Protein AF-0000000073452188 (afdb_homodimer)

Organism: Bacillus licheniformis (strain ATCC 14580 / DSM 13 / JCM 2505 / CCUG 7422 / NBRC 12200 / NCIMB 9375 / NCTC 10341 / NRRL NRS-1264 / Gibson 46) (NCBI:txid279010)

Structure (mmCIF, N/CA/C/O backbone):
data_AF-0000000073452188-model_v1
#
loop_
_entity.id
_entity.type
_entity.pdbx_description
1 polymer 'Uncharacterized protein'
#
loop_
_atom_site.group_PDB
_atom_site.id
_atom_site.type_symbol
_atom_site.label_atom_id
_atom_site.label_alt_id
_atom_site.label_comp_id
_atom_site.label_asym_id
_atom_site.label_entity_id
_atom_site.label_seq_id
_atom_site.pdbx_PDB_ins_code
_atom_site.Cartn_x
_atom_site.Cartn_y
_atom_site.Cartn_z
_atom_site.occupancy
_atom_site.B_iso_or_equiv
_atom_site.auth_seq_id
_atom_site.auth_comp_id
_atom_site.auth_asym_id
_atom_site.auth_atom_id
_atom_site.pdbx_PDB_model_num
ATOM 1 N N . MET A 1 1 ? 2.406 45.906 69.125 1 41.12 1 MET A N 1
ATOM 2 C CA . MET A 1 1 ? 2.049 44.562 68.688 1 41.12 1 MET A CA 1
ATOM 3 C C . MET A 1 1 ? 1.841 44.562 67.125 1 41.12 1 MET A C 1
ATOM 5 O O . MET A 1 1 ? 0.879 45.125 66.625 1 41.12 1 MET A O 1
ATOM 9 N N . MET A 1 2 ? 2.934 44.625 66.312 1 53.34 2 MET A N 1
ATOM 10 C CA . MET A 1 2 ? 3.027 44.562 64.875 1 53.34 2 MET A CA 1
ATOM 11 C C . MET A 1 2 ? 2.465 43.25 64.375 1 53.34 2 MET A C 1
ATOM 13 O O . MET A 1 2 ? 2.902 42.156 64.75 1 53.34 2 MET A O 1
ATOM 17 N N . ALA A 1 3 ? 1.152 43.188 63.969 1 52 3 ALA A N 1
ATOM 18 C CA . ALA A 1 3 ? 0.507 42.062 63.312 1 52 3 ALA A CA 1
ATOM 19 C C . ALA A 1 3 ? 1.284 41.656 62.062 1 52 3 ALA A C 1
ATOM 21 O O . ALA A 1 3 ? 1.543 42.469 61.188 1 52 3 ALA A O 1
ATOM 22 N N . LEU A 1 4 ? 2.119 40.656 62.062 1 56.5 4 LEU A N 1
ATOM 23 C CA . LEU A 1 4 ? 2.76 39.969 60.938 1 56.5 4 LEU A CA 1
ATOM 24 C C . LEU A 1 4 ? 1.719 39.406 59.969 1 56.5 4 LEU A C 1
ATOM 26 O O . LEU A 1 4 ? 0.937 38.531 60.344 1 56.5 4 LEU A O 1
ATOM 30 N N . LEU A 1 5 ? 1.198 40.188 59.031 1 54.22 5 LEU A N 1
ATOM 31 C CA . LEU A 1 5 ? 0.388 39.656 57.938 1 54.22 5 LEU A CA 1
ATOM 32 C C . LEU A 1 5 ? 1.162 38.594 57.156 1 54.22 5 LEU A C 1
ATOM 34 O O . LEU A 1 5 ? 2.182 38.906 56.531 1 54.22 5 LEU A O 1
ATOM 38 N N . ARG A 1 6 ? 1.084 37.312 57.562 1 54.22 6 ARG A N 1
ATOM 39 C CA . ARG A 1 6 ? 1.605 36.219 56.781 1 54.22 6 ARG A CA 1
ATOM 40 C C . ARG A 1 6 ? 0.867 36.125 55.438 1 54.22 6 ARG A C 1
ATOM 42 O O . ARG A 1 6 ? -0.36 36 55.406 1 54.22 6 ARG A O 1
ATOM 49 N N . SER A 1 7 ? 1.353 36.688 54.375 1 56.72 7 SER A N 1
ATOM 50 C CA . SER A 1 7 ? 0.853 36.469 53.031 1 56.72 7 SER A CA 1
ATOM 51 C C . SER A 1 7 ? 0.841 34.969 52.688 1 56.72 7 SER A C 1
ATOM 53 O O . SER A 1 7 ? 1.884 34.312 52.719 1 56.72 7 SER A O 1
ATOM 55 N N . LEU A 1 8 ? -0.322 34.281 52.781 1 60.5 8 LEU A N 1
ATOM 56 C CA . LEU A 1 8 ? -0.493 32.938 52.25 1 60.5 8 LEU A CA 1
ATOM 57 C C . LEU A 1 8 ? -0.357 32.906 50.719 1 60.5 8 LEU A C 1
ATOM 59 O O . LEU A 1 8 ? -1.197 33.469 50 1 60.5 8 LEU A O 1
ATOM 63 N N . ALA A 1 9 ? 0.852 32.719 50.188 1 60.03 9 ALA A N 1
ATOM 64 C CA . ALA A 1 9 ? 1.043 32.5 48.75 1 60.03 9 ALA A CA 1
ATOM 65 C C . ALA A 1 9 ? 0.332 31.234 48.281 1 60.03 9 ALA A C 1
ATOM 67 O O . ALA A 1 9 ? 0.603 30.141 48.781 1 60.03 9 ALA A O 1
ATOM 68 N N . ILE A 1 10 ? -0.924 31.281 47.75 1 59.12 10 ILE A N 1
ATOM 69 C CA . ILE A 1 10 ? -1.61 30.172 47.094 1 59.12 10 ILE A CA 1
ATOM 70 C C . ILE A 1 10 ? -0.844 29.766 45.844 1 59.12 10 ILE A C 1
ATOM 72 O O . ILE A 1 10 ? -0.686 30.547 44.906 1 59.12 10 ILE A O 1
ATOM 76 N N . SER A 1 11 ? 0.019 28.797 45.906 1 60.88 11 SER A N 1
ATOM 77 C CA . SER A 1 11 ? 0.633 28.219 44.719 1 60.88 11 SER A CA 1
ATOM 78 C C . SER A 1 11 ? -0.412 27.578 43.812 1 60.88 11 SER A C 1
ATOM 80 O O . SER A 1 11 ? -1.037 26.578 44.188 1 60.88 11 SER A O 1
ATOM 82 N N . PHE A 1 12 ? -1.057 28.328 42.906 1 58.72 12 PHE A N 1
ATOM 83 C CA . PHE A 1 12 ? -1.886 27.672 41.906 1 58.72 12 PHE A CA 1
ATOM 84 C C . PHE A 1 12 ? -1.05 26.75 41.031 1 58.72 12 PHE A C 1
ATOM 86 O O . PHE A 1 12 ? -0.185 27.188 40.281 1 58.72 12 PHE A O 1
ATOM 93 N N . VAL A 1 13 ? -0.907 25.484 41.406 1 58.28 13 VAL A N 1
ATOM 94 C CA . VAL A 1 13 ? -0.34 24.484 40.5 1 58.28 13 VAL A CA 1
ATOM 95 C C . VAL A 1 13 ? -1.249 24.312 39.281 1 58.28 13 VAL A C 1
ATOM 97 O O . VAL A 1 13 ? -2.375 23.828 39.406 1 58.28 13 VAL A O 1
ATOM 100 N N . LEU A 1 14 ? -1.143 25.125 38.281 1 51.75 14 LEU A N 1
ATOM 101 C CA . LEU A 1 14 ? -1.779 24.797 37 1 51.75 14 LEU A CA 1
ATOM 102 C C . LEU A 1 14 ? -1.396 23.391 36.562 1 51.75 14 LEU A C 1
ATOM 104 O O . LEU A 1 14 ? -0.235 23.141 36.219 1 51.75 14 LEU A O 1
ATOM 108 N N . ILE A 1 15 ? -2.016 22.375 37.094 1 50.84 15 ILE A N 1
ATOM 109 C CA . ILE A 1 15 ? -1.864 21.062 36.5 1 50.84 15 ILE A CA 1
ATOM 110 C C . ILE A 1 15 ? -2.258 21.109 35.031 1 50.84 15 ILE A C 1
ATOM 112 O O . ILE A 1 15 ? -3.434 21.297 34.688 1 50.84 15 ILE A O 1
ATOM 116 N N . LEU A 1 16 ? -1.428 21.578 34.156 1 50.28 16 LEU A N 1
ATOM 117 C CA . LEU A 1 16 ? -1.737 21.344 32.75 1 50.28 16 LEU A CA 1
ATOM 118 C C . LEU A 1 16 ? -2.18 19.906 32.531 1 50.28 16 LEU A C 1
ATOM 120 O O . LEU A 1 16 ? -1.564 18.969 33.062 1 50.28 16 LEU A O 1
ATOM 124 N N . PRO A 1 17 ? -3.4 19.672 32.25 1 50.78 17 PRO A N 1
ATOM 125 C CA . PRO A 1 17 ? -3.727 18.266 31.938 1 50.78 17 PRO A CA 1
ATOM 126 C C . PRO A 1 17 ? -2.625 17.562 31.156 1 50.78 17 PRO A C 1
ATOM 128 O O . PRO A 1 17 ? -2.021 18.156 30.266 1 50.78 17 PRO A O 1
ATOM 131 N N . ALA A 1 18 ? -1.944 16.656 31.781 1 46.97 18 ALA A N 1
ATOM 132 C CA . ALA A 1 18 ? -0.966 15.867 31.031 1 46.97 18 ALA A CA 1
ATOM 133 C C . ALA A 1 18 ? -1.452 15.594 29.609 1 46.97 18 ALA A C 1
ATOM 135 O O . ALA A 1 18 ? -2.51 14.992 29.422 1 46.97 18 ALA A O 1
ATOM 136 N N . ALA A 1 19 ? -1.41 16.484 28.719 1 53.5 19 ALA A N 1
ATOM 137 C CA . ALA A 1 19 ? -1.66 16.047 27.344 1 53.5 19 ALA A CA 1
ATOM 138 C C . ALA A 1 19 ? -1.307 14.578 27.172 1 53.5 19 ALA A C 1
ATOM 140 O O . ALA A 1 19 ? -0.222 14.141 27.562 1 53.5 19 ALA A O 1
ATOM 141 N N . ALA A 1 20 ? -2.279 13.719 27.406 1 54.19 20 ALA A N 1
ATOM 142 C CA . ALA A 1 20 ? -2.07 12.281 27.266 1 54.19 20 ALA A CA 1
ATOM 143 C C . ALA A 1 20 ? -1.037 11.977 26.188 1 54.19 20 ALA A C 1
ATOM 145 O O . ALA A 1 20 ? -1.231 12.32 25.016 1 54.19 20 ALA A O 1
ATOM 146 N N . ALA A 1 21 ? 0.196 11.992 26.562 1 65.69 21 ALA A N 1
ATOM 147 C CA . ALA A 1 21 ? 1.322 11.688 25.688 1 65.69 21 ALA A CA 1
ATOM 148 C C . ALA A 1 21 ? 1.084 10.398 24.922 1 65.69 21 ALA A C 1
ATOM 150 O O . ALA A 1 21 ? 0.992 9.32 25.5 1 65.69 21 ALA A O 1
ATOM 151 N N . TYR A 1 22 ? 0.298 10.5 23.719 1 76.75 22 TYR A N 1
ATOM 152 C CA . TYR A 1 22 ? 0.155 9.289 22.922 1 76.75 22 TYR A CA 1
ATOM 153 C C . TYR A 1 22 ? 1.517 8.688 22.594 1 76.75 22 TYR A C 1
ATOM 155 O O . TYR A 1 22 ? 2.494 9.414 22.406 1 76.75 22 TYR A O 1
ATOM 163 N N . ALA A 1 23 ? 1.519 7.402 22.734 1 82.56 23 ALA A N 1
ATOM 164 C CA . ALA A 1 23 ? 2.744 6.676 22.422 1 82.56 23 ALA A CA 1
ATOM 165 C C . ALA A 1 23 ? 3.205 6.961 21 1 82.56 23 ALA A C 1
ATOM 167 O O . ALA A 1 23 ? 2.383 7.137 20.094 1 82.56 23 ALA A O 1
ATOM 168 N N . GLN A 1 24 ? 4.465 7.062 20.797 1 87.31 24 GLN A N 1
ATOM 169 C CA . GLN A 1 24 ? 5.07 7.266 19.484 1 87.31 24 GLN A CA 1
ATOM 170 C C . GLN A 1 24 ? 4.957 6.012 18.625 1 87.31 24 GLN A C 1
ATOM 172 O O . GLN A 1 24 ? 4.977 4.895 19.141 1 87.31 24 GLN A O 1
ATOM 177 N N . VAL A 1 25 ? 4.785 6.199 17.344 1 92.94 25 VAL A N 1
ATOM 178 C CA . VAL A 1 25 ? 4.68 5.121 16.375 1 92.94 25 VAL A CA 1
ATOM 179 C C . VAL A 1 25 ? 6.07 4.562 16.062 1 92.94 25 VAL A C 1
ATOM 181 O O . VAL A 1 25 ? 7.008 5.324 15.812 1 92.94 25 VAL A O 1
ATOM 184 N N . PRO A 1 26 ? 6.223 3.328 16.25 1 94 26 PRO A N 1
ATOM 185 C CA . PRO A 1 26 ? 7.461 2.758 15.719 1 94 26 PRO A CA 1
ATOM 186 C C . PRO A 1 26 ? 7.539 2.824 14.195 1 94 26 PRO A C 1
ATOM 188 O O . PRO A 1 26 ? 6.516 2.686 13.516 1 94 26 PRO A O 1
ATOM 191 N N . TYR A 1 27 ? 8.727 2.979 13.648 1 95.25 27 TYR A N 1
ATOM 192 C CA . TYR A 1 27 ? 8.93 3.055 12.211 1 95.25 27 TYR A CA 1
ATOM 193 C C . TYR A 1 27 ? 9.82 1.919 11.719 1 95.25 27 TYR A C 1
ATOM 195 O O . TYR A 1 27 ? 10.828 1.6 12.344 1 95.25 27 TYR A O 1
ATOM 203 N N . PRO A 1 28 ? 9.578 1.296 10.664 1 96.81 28 PRO A N 1
ATOM 204 C CA . PRO A 1 28 ? 8.359 1.447 9.859 1 96.81 28 PRO A CA 1
ATOM 205 C C . PRO A 1 28 ? 7.176 0.668 10.43 1 96.81 28 PRO A C 1
ATOM 207 O O . PRO A 1 28 ? 7.363 -0.233 11.25 1 96.81 28 PRO A O 1
ATOM 210 N N . CYS A 1 29 ? 6 1.066 10.016 1 96.75 29 CYS A N 1
ATOM 211 C CA . CYS A 1 29 ? 4.77 0.395 10.422 1 96.75 29 CYS A CA 1
ATOM 212 C C . CYS A 1 29 ? 3.75 0.384 9.289 1 96.75 29 CYS A C 1
ATOM 214 O O . CYS A 1 29 ? 3.807 1.224 8.391 1 96.75 29 CYS A O 1
ATOM 216 N N . SER A 1 30 ? 2.941 -0.591 9.281 1 97.25 30 SER A N 1
ATOM 217 C CA . SER A 1 30 ? 1.834 -0.659 8.328 1 97.25 30 SER A CA 1
ATOM 218 C C . SER A 1 30 ? 0.524 -0.995 9.039 1 97.25 30 SER A C 1
ATOM 220 O O . SER A 1 30 ? 0.508 -1.785 9.984 1 97.25 30 SER A O 1
ATOM 222 N N . VAL A 1 31 ? -0.526 -0.45 8.57 1 97.38 31 VAL A N 1
ATOM 223 C CA . VAL A 1 31 ? -1.84 -0.709 9.148 1 97.38 31 VAL A CA 1
ATOM 224 C C . VAL A 1 31 ? -2.865 -0.904 8.039 1 97.38 31 VAL A C 1
ATOM 226 O O . VAL A 1 31 ? -2.707 -0.367 6.938 1 97.38 31 VAL A O 1
ATOM 229 N N . VAL A 1 32 ? -3.92 -1.613 8.375 1 98.25 32 VAL A N 1
ATOM 230 C CA . VAL A 1 32 ? -5.035 -1.809 7.457 1 98.25 32 VAL A CA 1
ATOM 231 C C . VAL A 1 32 ? -5.992 -0.621 7.547 1 98.25 32 VAL A C 1
ATOM 233 O O . VAL A 1 32 ? -6.215 -0.074 8.625 1 98.25 32 VAL A O 1
ATOM 236 N N . LEU A 1 33 ? -6.469 -0.194 6.434 1 98.75 33 LEU A N 1
ATOM 237 C CA . LEU A 1 33 ? -7.574 0.755 6.352 1 98.75 33 LEU A CA 1
ATOM 238 C C . LEU A 1 33 ? -8.867 0.05 5.961 1 98.75 33 LEU A C 1
ATOM 240 O O . LEU A 1 33 ? -8.93 -0.618 4.926 1 98.75 33 LEU A O 1
ATOM 244 N N . ASP A 1 34 ? -9.922 0.249 6.742 1 98.38 34 ASP A N 1
ATOM 245 C CA . ASP A 1 34 ? -11.203 -0.43 6.539 1 98.38 34 ASP A CA 1
ATOM 246 C C . ASP A 1 34 ? -12.234 0.517 5.941 1 98.38 34 ASP A C 1
ATOM 248 O O . ASP A 1 34 ? -12.188 1.726 6.172 1 98.38 34 ASP A O 1
ATOM 252 N N . PRO A 1 35 ? -13.141 -0.073 5.16 1 98.5 35 PRO A N 1
ATOM 253 C CA . PRO A 1 35 ? -14.211 0.79 4.652 1 98.5 35 PRO A CA 1
ATOM 254 C C . PRO A 1 35 ? -15.109 1.328 5.762 1 98.5 35 PRO A C 1
ATOM 256 O O . PRO A 1 35 ? -15.391 0.622 6.734 1 98.5 35 PRO A O 1
ATOM 259 N N . VAL A 1 36 ? -15.469 2.58 5.605 1 97.38 36 VAL A N 1
ATOM 260 C CA . VAL A 1 36 ? -16.312 3.225 6.605 1 97.38 36 VAL A CA 1
ATOM 261 C C . VAL A 1 36 ? -17.766 2.812 6.402 1 97.38 36 VAL A C 1
ATOM 263 O O . VAL A 1 36 ? -18.594 2.914 7.32 1 97.38 36 VAL A O 1
ATOM 266 N N . ARG A 1 37 ? -18.078 2.438 5.195 1 93.5 37 ARG A N 1
ATOM 267 C CA . ARG A 1 37 ? -19.375 1.868 4.848 1 93.5 37 ARG A CA 1
ATOM 268 C C . ARG A 1 37 ? -19.219 0.577 4.055 1 93.5 37 ARG A C 1
ATOM 270 O O . ARG A 1 37 ? -18.094 0.106 3.846 1 93.5 37 ARG A O 1
ATOM 277 N N . ASP A 1 38 ? -20.344 0.124 3.658 1 92.5 38 ASP A N 1
ATOM 278 C CA . ASP A 1 38 ? -20.281 -1.167 2.979 1 92.5 38 ASP A CA 1
ATOM 279 C C . ASP A 1 38 ? -19.891 -1 1.511 1 92.5 38 ASP A C 1
ATOM 281 O O . ASP A 1 38 ? -20.766 -0.894 0.642 1 92.5 38 ASP A O 1
ATOM 285 N N . ILE A 1 39 ? -18.688 -0.94 1.286 1 95.31 39 ILE A N 1
ATOM 286 C CA . ILE A 1 39 ? -18.141 -0.979 -0.064 1 95.31 39 ILE A CA 1
ATOM 287 C C . ILE A 1 39 ? -17.5 -2.342 -0.32 1 95.31 39 ILE A C 1
ATOM 289 O O . ILE A 1 39 ? -16.422 -2.633 0.198 1 95.31 39 ILE A O 1
ATOM 293 N N . PRO A 1 40 ? -18.109 -3.088 -1.119 1 93.88 40 PRO A N 1
ATOM 294 C CA . PRO A 1 40 ? -17.641 -4.461 -1.305 1 93.88 40 PRO A CA 1
ATOM 295 C C . PRO A 1 40 ? -16.156 -4.527 -1.67 1 93.88 40 PRO A C 1
ATOM 297 O O . PRO A 1 40 ? -15.695 -3.758 -2.514 1 93.88 40 PRO A O 1
ATOM 300 N N . ASN A 1 41 ? -15.398 -5.348 -0.98 1 96.5 41 ASN A N 1
ATOM 301 C CA . ASN A 1 41 ? -14.023 -5.723 -1.263 1 96.5 41 ASN A CA 1
ATOM 302 C C . ASN A 1 41 ? -13.055 -4.586 -0.933 1 96.5 41 ASN A C 1
ATOM 304 O O . ASN A 1 41 ? -11.844 -4.797 -0.862 1 96.5 41 ASN A O 1
ATOM 308 N N . ALA A 1 42 ? -13.547 -3.336 -0.786 1 98.12 42 ALA A N 1
ATOM 309 C CA . ALA A 1 42 ? -12.656 -2.189 -0.603 1 98.12 42 ALA A CA 1
ATOM 310 C C . ALA A 1 42 ? -11.82 -2.34 0.664 1 98.12 42 ALA A C 1
ATOM 312 O O . ALA A 1 42 ? -12.352 -2.619 1.739 1 98.12 42 ALA A O 1
ATOM 313 N N . ARG A 1 43 ? -10.508 -2.176 0.53 1 98.44 43 ARG A N 1
ATOM 314 C CA . ARG A 1 43 ? -9.547 -2.191 1.63 1 98.44 43 ARG A CA 1
ATOM 315 C C . ARG A 1 43 ? -8.32 -1.352 1.297 1 98.44 43 ARG A C 1
ATOM 317 O O . ARG A 1 43 ? -8.062 -1.059 0.128 1 98.44 43 ARG A O 1
ATOM 324 N N . GLY A 1 44 ? -7.656 -0.939 2.299 1 98.81 44 GLY A N 1
ATOM 325 C CA . GLY A 1 44 ? -6.391 -0.254 2.09 1 98.81 44 GLY A CA 1
ATOM 326 C C . GLY A 1 44 ? -5.352 -0.585 3.145 1 98.81 44 GLY A C 1
ATOM 327 O O . GLY A 1 44 ? -5.625 -1.35 4.074 1 98.81 44 GLY A O 1
ATOM 328 N N . THR A 1 45 ? -4.207 -0.116 2.928 1 98.75 45 THR A N 1
ATOM 329 C CA . THR A 1 45 ? -3.107 -0.166 3.885 1 98.75 45 THR A CA 1
ATOM 330 C C . THR A 1 45 ? -2.287 1.121 3.836 1 98.75 45 THR A C 1
ATOM 332 O O . THR A 1 45 ? -2.211 1.774 2.793 1 98.75 45 THR A O 1
ATOM 335 N N . ALA A 1 46 ? -1.78 1.464 4.926 1 98.81 46 ALA A N 1
ATOM 336 C CA . ALA A 1 46 ? -0.895 2.621 5.027 1 98.81 46 ALA A CA 1
ATOM 337 C C . ALA A 1 46 ? 0.501 2.205 5.484 1 98.81 46 ALA A C 1
ATOM 339 O O . ALA A 1 46 ? 0.645 1.397 6.406 1 98.81 46 ALA A O 1
ATOM 340 N N . LEU A 1 47 ? 1.472 2.723 4.844 1 98.75 47 LEU A N 1
ATOM 341 C CA . LEU A 1 47 ? 2.877 2.58 5.207 1 98.75 47 LEU A CA 1
ATOM 342 C C . LEU A 1 47 ? 3.383 3.828 5.922 1 98.75 47 LEU A C 1
ATOM 344 O O . LEU A 1 47 ? 3.318 4.93 5.375 1 98.75 47 LEU A O 1
ATOM 348 N N . ILE A 1 48 ? 3.793 3.664 7.121 1 98.44 48 ILE A N 1
ATOM 349 C CA . ILE A 1 48 ? 4.383 4.723 7.934 1 98.44 48 ILE A CA 1
ATOM 350 C C . ILE A 1 48 ? 5.891 4.5 8.055 1 98.44 48 ILE A C 1
ATOM 352 O O . ILE A 1 48 ? 6.336 3.479 8.578 1 98.44 48 ILE A O 1
ATOM 356 N N . ALA A 1 49 ? 6.641 5.48 7.527 1 97.88 49 ALA A N 1
ATOM 357 C CA . ALA A 1 49 ? 8.086 5.285 7.465 1 97.88 49 ALA A CA 1
ATOM 358 C C . ALA A 1 49 ? 8.828 6.605 7.633 1 97.88 49 ALA A C 1
ATOM 360 O O . ALA A 1 49 ? 8.227 7.68 7.555 1 97.88 49 ALA A O 1
ATOM 361 N N . LYS A 1 50 ? 10.078 6.445 7.938 1 96.94 50 LYS A N 1
ATOM 362 C CA . LYS A 1 50 ? 10.977 7.594 7.898 1 96.94 50 LYS A CA 1
ATOM 363 C C . LYS A 1 50 ? 11.727 7.668 6.57 1 96.94 50 LYS A C 1
ATOM 365 O O . LYS A 1 50 ? 12.086 6.637 6 1 96.94 50 LYS A O 1
ATOM 370 N N . VAL A 1 51 ? 11.883 8.859 6.125 1 95.81 51 VAL A N 1
ATOM 371 C CA . VAL A 1 51 ? 12.609 9.062 4.879 1 95.81 51 VAL A CA 1
ATOM 372 C C . VAL A 1 51 ? 13.602 10.211 5.043 1 95.81 51 VAL A C 1
ATOM 374 O O . VAL A 1 51 ? 13.312 11.203 5.711 1 95.81 51 VAL A O 1
ATOM 377 N N . LYS A 1 52 ? 14.711 10.039 4.508 1 94.44 52 LYS A N 1
ATOM 378 C CA . LYS A 1 52 ? 15.711 11.102 4.453 1 94.44 52 LYS A CA 1
ATOM 379 C C . LYS A 1 52 ? 15.727 11.773 3.084 1 94.44 52 LYS A C 1
ATOM 381 O O . LYS A 1 52 ? 15.938 11.117 2.064 1 94.44 52 LYS A O 1
ATOM 386 N N . LYS A 1 53 ? 15.438 13.039 3.096 1 89.88 53 LYS A N 1
ATOM 387 C CA . LYS A 1 53 ? 15.445 13.789 1.845 1 89.88 53 LYS A CA 1
ATOM 388 C C . LYS A 1 53 ? 15.781 15.258 2.09 1 89.88 53 LYS A C 1
ATOM 390 O O . LYS A 1 53 ? 15.711 15.734 3.223 1 89.88 53 LYS A O 1
ATOM 395 N N . PRO A 1 54 ? 16.219 15.914 1.025 1 86.44 54 PRO A N 1
ATOM 396 C CA . PRO A 1 54 ? 16.484 17.344 1.212 1 86.44 54 PRO A CA 1
ATOM 397 C C . PRO A 1 54 ? 15.266 18.109 1.706 1 86.44 54 PRO A C 1
ATOM 399 O O . PRO A 1 54 ? 14.133 17.766 1.363 1 86.44 54 PRO A O 1
ATOM 402 N N . TYR A 1 55 ? 15.539 19.094 2.412 1 80.75 55 TYR A N 1
ATOM 403 C CA . TYR A 1 55 ? 14.477 19.906 2.998 1 80.75 55 TYR A CA 1
ATOM 404 C C . TYR A 1 55 ? 13.727 20.672 1.923 1 80.75 55 TYR A C 1
ATOM 406 O O . TYR A 1 55 ? 12.508 20.844 2.01 1 80.75 55 TYR A O 1
ATOM 414 N N . THR A 1 56 ? 14.5 21.172 1.042 1 77.62 56 THR A N 1
ATOM 415 C CA . THR A 1 56 ? 13.922 21.875 -0.106 1 77.62 56 THR A CA 1
ATOM 416 C C . THR A 1 56 ? 14.453 21.281 -1.411 1 77.62 56 THR A C 1
ATOM 418 O O . THR A 1 56 ? 15.383 20.484 -1.402 1 77.62 56 THR A O 1
ATOM 421 N N . GLU A 1 57 ? 13.797 21.672 -2.459 1 74.88 57 GLU A N 1
ATOM 422 C CA . GLU A 1 57 ? 14.234 21.203 -3.773 1 74.88 57 GLU A CA 1
ATOM 423 C C . GLU A 1 57 ? 15.453 22 -4.25 1 74.88 57 GLU A C 1
ATOM 425 O O . GLU A 1 57 ? 16 21.719 -5.324 1 74.88 57 GLU A O 1
ATOM 430 N N . ALA A 1 58 ? 15.898 22.891 -3.387 1 77.56 58 ALA A N 1
ATOM 431 C CA . ALA A 1 58 ? 17.062 23.688 -3.758 1 77.56 58 ALA A CA 1
ATOM 432 C C . ALA A 1 58 ? 18.344 22.859 -3.66 1 77.56 58 ALA A C 1
ATOM 434 O O . ALA A 1 58 ? 18.516 22.062 -2.738 1 77.56 58 ALA A O 1
ATOM 435 N N . PRO A 1 59 ? 19.219 23.125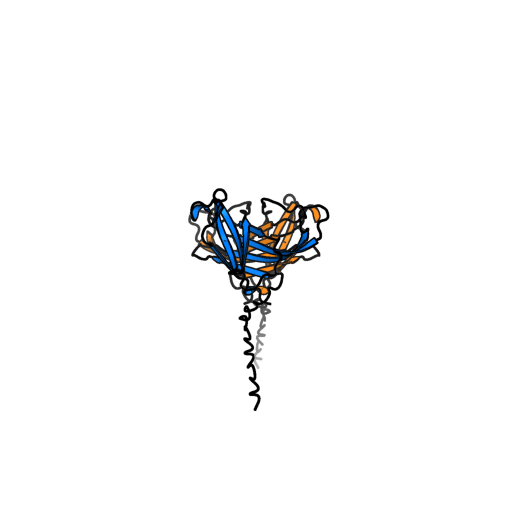 -4.742 1 76.12 59 PRO A N 1
ATOM 436 C CA . PRO A 1 59 ? 20.516 22.469 -4.625 1 76.12 59 PRO A CA 1
ATOM 437 C C . PRO A 1 59 ? 21.234 22.797 -3.316 1 76.12 59 PRO A C 1
ATOM 439 O O . PRO A 1 59 ? 21.188 23.938 -2.857 1 76.12 59 PRO A O 1
ATOM 442 N N . GLY A 1 60 ? 21.703 21.781 -2.621 1 79.44 60 GLY A N 1
ATOM 443 C CA . GLY A 1 60 ? 22.484 21.984 -1.402 1 79.44 60 GLY A CA 1
ATOM 444 C C . GLY A 1 60 ? 21.625 21.938 -0.146 1 79.44 60 GLY A C 1
ATOM 445 O O . GLY A 1 60 ? 22.141 22.109 0.961 1 79.44 60 GLY A O 1
ATOM 446 N N . SER A 1 61 ? 20.422 21.797 -0.386 1 84.19 61 SER A N 1
ATOM 447 C CA . SER A 1 61 ? 19.547 21.688 0.782 1 84.19 61 SER A CA 1
ATOM 448 C C . SER A 1 61 ? 19.984 20.547 1.69 1 84.19 61 SER A C 1
ATOM 450 O O . SER A 1 61 ? 20.312 19.453 1.213 1 84.19 61 SER A O 1
ATOM 452 N N . PRO A 1 62 ? 20.031 20.859 3.02 1 90.44 62 PRO A N 1
ATOM 453 C CA . PRO A 1 62 ? 20.438 19.781 3.928 1 90.44 62 PRO A CA 1
ATOM 454 C C . PRO A 1 62 ? 19.453 18.625 3.953 1 90.44 62 PRO A C 1
ATOM 456 O O . PRO A 1 62 ? 18.234 18.828 3.824 1 90.44 62 PRO A O 1
ATOM 459 N N . VAL A 1 63 ? 19.969 17.391 4.031 1 90.25 63 VAL A N 1
ATOM 460 C CA . VAL A 1 63 ? 19.156 16.188 4.148 1 90.25 63 VAL A CA 1
ATOM 461 C C . VAL A 1 63 ? 18.656 16.047 5.582 1 90.25 63 VAL A C 1
ATOM 463 O O . VAL A 1 63 ? 19.438 16.156 6.531 1 90.25 63 VAL A O 1
ATOM 466 N N . ARG A 1 64 ? 17.375 15.883 5.645 1 92.38 64 ARG A N 1
ATOM 467 C CA . ARG A 1 64 ? 16.75 15.688 6.949 1 92.38 64 ARG A CA 1
ATOM 468 C C . ARG A 1 64 ? 15.82 14.484 6.938 1 92.38 64 ARG A C 1
ATOM 470 O O . ARG A 1 64 ? 15.305 14.102 5.883 1 92.38 64 ARG A O 1
ATOM 477 N N . GLU A 1 65 ? 15.711 13.992 8.125 1 94.75 65 GLU A N 1
ATOM 478 C CA . GLU A 1 65 ? 14.766 12.891 8.273 1 94.75 65 GLU A CA 1
ATOM 479 C C . GLU A 1 65 ? 13.344 13.406 8.461 1 94.75 65 GLU A C 1
ATOM 481 O O . GLU A 1 65 ? 13.117 14.344 9.227 1 94.75 65 GLU A O 1
ATOM 486 N N . ARG A 1 66 ? 12.445 12.852 7.688 1 94.81 66 ARG A N 1
ATOM 487 C CA . ARG A 1 66 ? 11.016 13.148 7.762 1 94.81 66 ARG A CA 1
ATOM 488 C C . ARG A 1 66 ? 10.195 11.875 7.898 1 94.81 66 ARG A C 1
ATOM 490 O O . ARG A 1 66 ? 10.719 10.773 7.723 1 94.81 66 ARG A O 1
ATOM 497 N N . GLN A 1 67 ? 8.961 12.078 8.328 1 96.19 67 GLN A N 1
ATOM 498 C CA . GLN A 1 67 ? 8.023 10.953 8.328 1 96.19 67 GLN A CA 1
ATOM 499 C C . GLN A 1 67 ? 7.195 10.93 7.047 1 96.19 67 GLN A C 1
ATOM 501 O O . GLN A 1 67 ? 6.969 11.969 6.426 1 96.19 67 GLN A O 1
ATOM 506 N N . SER A 1 68 ? 6.891 9.766 6.676 1 97.25 68 SER A N 1
ATOM 507 C CA . SER A 1 68 ? 6.121 9.562 5.453 1 97.25 68 SER A CA 1
ATOM 508 C C . SER A 1 68 ? 4.902 8.688 5.707 1 97.25 68 SER A C 1
ATOM 510 O O . SER A 1 68 ? 4.961 7.746 6.504 1 97.25 68 SER A O 1
ATOM 512 N N . VAL A 1 69 ? 3.807 9.062 5.07 1 98.56 69 VAL A N 1
ATOM 513 C CA . VAL A 1 69 ? 2.609 8.234 4.992 1 98.56 69 VAL A CA 1
ATOM 514 C C . VAL A 1 69 ? 2.324 7.875 3.537 1 98.56 69 VAL A C 1
ATOM 516 O O . VAL A 1 69 ? 2.176 8.758 2.689 1 98.56 69 VAL A O 1
ATOM 519 N N . GLY A 1 70 ? 2.354 6.621 3.213 1 98.62 70 GLY A N 1
ATOM 520 C CA . GLY A 1 70 ? 1.909 6.105 1.927 1 98.62 70 GLY A CA 1
ATOM 521 C C . GLY A 1 70 ? 0.691 5.207 2.031 1 98.62 70 GLY A C 1
ATOM 522 O O . GLY A 1 70 ? 0.589 4.398 2.953 1 98.62 70 GLY A O 1
ATOM 523 N N . ILE A 1 71 ? -0.247 5.367 1.117 1 98.94 71 ILE A N 1
ATOM 524 C CA . ILE A 1 71 ? -1.472 4.574 1.146 1 98.94 71 ILE A CA 1
ATOM 525 C C . ILE A 1 71 ? -1.598 3.771 -0.147 1 98.94 71 ILE A C 1
ATOM 527 O O . ILE A 1 71 ? -1.33 4.289 -1.234 1 98.94 71 ILE A O 1
ATOM 531 N N . TYR A 1 72 ? -1.954 2.533 -0.035 1 98.94 72 TYR A N 1
ATOM 532 C CA . TYR A 1 72 ? -2.488 1.692 -1.101 1 98.94 72 TYR A CA 1
ATOM 533 C C . TYR A 1 72 ? -3.916 1.262 -0.792 1 98.94 72 TYR A C 1
ATOM 535 O O . TYR A 1 72 ? -4.195 0.751 0.295 1 98.94 72 TYR A O 1
ATOM 543 N N . ALA A 1 73 ? -4.781 1.586 -1.689 1 98.88 73 ALA A N 1
ATOM 544 C CA . ALA A 1 73 ? -6.184 1.188 -1.585 1 98.88 73 ALA A CA 1
ATOM 545 C C . ALA A 1 73 ? -6.633 0.432 -2.832 1 98.88 73 ALA A C 1
ATOM 547 O O . ALA A 1 73 ? -6.281 0.805 -3.953 1 98.88 73 ALA A O 1
ATOM 548 N N . ASP A 1 74 ? -7.426 -0.594 -2.586 1 97.88 74 ASP A N 1
ATOM 549 C CA . ASP A 1 74 ? -7.871 -1.38 -3.732 1 97.88 74 ASP A CA 1
ATOM 550 C C . ASP A 1 74 ? -9.375 -1.62 -3.684 1 97.88 74 ASP A C 1
ATOM 552 O O . ASP A 1 74 ? -10.008 -1.437 -2.641 1 97.88 74 ASP A O 1
ATOM 556 N N . TRP A 1 75 ? -9.938 -1.913 -4.922 1 96.88 75 TRP A N 1
ATOM 557 C CA . TRP A 1 75 ? -11.352 -2.215 -5.133 1 96.88 75 TRP A CA 1
ATOM 558 C C . TRP A 1 75 ? -12.219 -1.007 -4.801 1 96.88 75 TRP A C 1
ATOM 560 O O . TRP A 1 75 ? -13.336 -1.156 -4.293 1 96.88 75 TRP A O 1
ATOM 570 N N . LEU A 1 76 ? -11.609 0.135 -4.984 1 97.88 76 LEU A N 1
ATOM 571 C CA . LEU A 1 76 ? -12.398 1.352 -4.812 1 97.88 76 LEU A CA 1
ATOM 572 C C . LEU A 1 76 ? -13.273 1.604 -6.031 1 97.88 76 LEU A C 1
ATOM 574 O O . LEU A 1 76 ? -12.812 1.51 -7.168 1 97.88 76 LEU A O 1
ATOM 578 N N . PRO A 1 77 ? -14.5 1.945 -5.738 1 96.69 77 PRO A N 1
ATOM 579 C CA . PRO A 1 77 ? -15.32 2.375 -6.871 1 96.69 77 PRO A CA 1
ATOM 580 C C . PRO A 1 77 ? -14.828 3.676 -7.5 1 96.69 77 PRO A C 1
ATOM 582 O O . PRO A 1 77 ? -13.969 4.352 -6.934 1 96.69 77 PRO A O 1
ATOM 585 N N . ASP A 1 78 ? -15.391 3.957 -8.688 1 96.56 78 ASP A N 1
ATOM 586 C CA . ASP A 1 78 ? -15.125 5.258 -9.297 1 96.56 78 ASP A CA 1
ATOM 587 C C . ASP A 1 78 ? -15.477 6.395 -8.336 1 96.56 78 ASP A C 1
ATOM 589 O O . ASP A 1 78 ? -16.547 6.387 -7.723 1 96.56 78 ASP A O 1
ATOM 593 N N . PRO A 1 79 ? -14.547 7.305 -8.203 1 98.25 79 PRO A N 1
ATOM 594 C CA . PRO A 1 79 ? -14.852 8.43 -7.312 1 98.25 79 PRO A CA 1
ATOM 595 C C . PRO A 1 79 ? -16.203 9.07 -7.613 1 98.25 79 PRO A C 1
ATOM 597 O O . PRO A 1 79 ? -16.875 9.547 -6.699 1 98.25 79 PRO A O 1
ATOM 600 N N . ALA A 1 80 ? -16.578 9.055 -8.859 1 97.88 80 ALA A N 1
ATOM 601 C CA . ALA A 1 80 ? -17.828 9.695 -9.281 1 97.88 80 ALA A CA 1
ATOM 602 C C . ALA A 1 80 ? -19.031 9 -8.656 1 97.88 80 ALA A C 1
ATOM 604 O O . ALA A 1 80 ? -20.141 9.562 -8.633 1 97.88 80 ALA A O 1
ATOM 605 N N . SER A 1 81 ? -18.875 7.805 -8.195 1 96.88 81 SER A N 1
ATOM 606 C CA . SER A 1 81 ? -19.984 7.078 -7.57 1 96.88 81 SER A CA 1
ATOM 607 C C . SER A 1 81 ? -20.328 7.676 -6.211 1 96.88 81 SER A C 1
ATOM 609 O O . SER A 1 81 ? -21.391 7.387 -5.66 1 96.88 81 SER A O 1
ATOM 611 N N . PHE A 1 82 ? -19.531 8.492 -5.695 1 97.62 82 PHE A N 1
ATOM 612 C CA . PHE A 1 82 ? -19.766 9.102 -4.387 1 97.62 82 PHE A CA 1
ATOM 613 C C . PHE A 1 82 ? -20.281 10.523 -4.531 1 97.62 82 PHE A C 1
ATOM 615 O O . PHE A 1 82 ? -20.5 11.219 -3.533 1 97.62 82 PHE A O 1
ATOM 622 N N . GLY A 1 83 ? -20.359 11.055 -5.734 1 98.06 83 GLY A N 1
ATOM 623 C CA . GLY A 1 83 ? -20.766 12.43 -6 1 98.06 83 GLY A CA 1
ATOM 624 C C . GLY A 1 83 ? -19.922 13.109 -7.055 1 98.06 83 GLY A C 1
ATOM 625 O O . GLY A 1 83 ? -19.453 12.461 -7.996 1 98.06 83 GLY A O 1
ATOM 626 N N . ASP A 1 84 ? -19.781 14.469 -6.922 1 98.38 84 ASP A N 1
ATOM 627 C CA . ASP A 1 84 ? -19.031 15.258 -7.887 1 98.38 84 ASP A CA 1
ATOM 628 C C . ASP A 1 84 ? -17.531 15.195 -7.582 1 98.38 84 ASP A C 1
ATOM 630 O O . ASP A 1 84 ? -16.922 16.219 -7.254 1 98.38 84 ASP A O 1
ATOM 634 N N . TYR A 1 85 ? -17.016 13.992 -7.633 1 98.81 85 TYR A N 1
ATOM 635 C CA . TYR A 1 85 ? -15.602 13.773 -7.371 1 98.81 85 TYR A CA 1
ATOM 636 C C . TYR A 1 85 ? -14.922 13.102 -8.562 1 98.81 85 TYR A C 1
ATOM 638 O O . TYR A 1 85 ? -15.547 12.297 -9.266 1 98.81 85 TYR A O 1
ATOM 646 N N . ASP A 1 86 ? -13.672 13.414 -8.805 1 98.5 86 ASP A N 1
ATOM 647 C CA . ASP A 1 86 ? -12.977 12.844 -9.953 1 98.5 86 ASP A CA 1
ATOM 648 C C . ASP A 1 86 ? -11.727 12.078 -9.508 1 98.5 86 ASP A C 1
ATOM 650 O O . ASP A 1 86 ? -11.117 11.359 -10.305 1 98.5 86 ASP A O 1
ATOM 654 N N . GLN A 1 87 ? -11.328 12.219 -8.258 1 98.5 87 GLN A N 1
ATOM 655 C CA . GLN A 1 87 ? -10.18 11.5 -7.73 1 98.5 87 GLN A CA 1
ATOM 656 C C . GLN A 1 87 ? -10.344 11.211 -6.238 1 98.5 87 GLN A C 1
ATOM 658 O O . GLN A 1 87 ? -11.391 11.5 -5.66 1 98.5 87 GLN A O 1
ATOM 663 N N . PHE A 1 88 ? -9.406 10.484 -5.684 1 98.81 88 PHE A N 1
ATOM 664 C CA . PHE A 1 88 ? -9.328 10.289 -4.238 1 98.81 88 PHE A CA 1
ATOM 665 C C . PHE A 1 88 ? -8.18 11.109 -3.65 1 98.81 88 PHE A C 1
ATOM 667 O O . PHE A 1 88 ? -7.246 11.484 -4.359 1 98.81 88 PHE A O 1
ATOM 674 N N . GLU A 1 89 ? -8.297 11.398 -2.41 1 98.75 89 GLU A N 1
ATOM 675 C CA . GLU A 1 89 ? -7.219 11.984 -1.617 1 98.75 89 GLU A CA 1
ATOM 676 C C . GLU A 1 89 ? -6.965 11.172 -0.349 1 98.75 89 GLU A C 1
ATOM 678 O O . GLU A 1 89 ? -7.887 10.555 0.192 1 98.75 89 GLU A O 1
ATOM 683 N N . GLY A 1 90 ? -5.691 11.086 0.035 1 98.81 90 GLY A N 1
ATOM 684 C CA . GLY A 1 90 ? -5.312 10.578 1.343 1 98.81 90 GLY A CA 1
ATOM 685 C C . GLY A 1 90 ? -5.164 11.664 2.389 1 98.81 90 GLY A C 1
ATOM 686 O O . GLY A 1 90 ? -4.742 12.781 2.076 1 98.81 90 GLY A O 1
ATOM 687 N N . ILE A 1 91 ? -5.461 11.312 3.572 1 98.69 91 ILE A N 1
ATOM 688 C CA . ILE A 1 91 ? -5.301 12.234 4.695 1 98.69 91 ILE A CA 1
ATOM 689 C C . ILE A 1 91 ? -4.641 11.508 5.863 1 98.69 91 ILE A C 1
ATOM 691 O O . ILE A 1 91 ? -4.996 10.367 6.18 1 98.69 91 ILE A O 1
ATOM 695 N N . ALA A 1 92 ? -3.691 12.086 6.398 1 98.62 92 ALA A N 1
ATOM 696 C CA . ALA A 1 92 ? -3.189 11.742 7.727 1 98.62 92 ALA A CA 1
ATOM 697 C C . ALA A 1 92 ? -3.42 12.883 8.711 1 98.62 92 ALA A C 1
ATOM 699 O O . ALA A 1 92 ? -3.084 14.039 8.43 1 98.62 92 ALA A O 1
ATOM 700 N N . ARG A 1 93 ? -3.975 12.508 9.875 1 98.12 93 ARG A N 1
ATOM 701 C CA . ARG A 1 93 ? -4.344 13.57 10.805 1 98.12 93 ARG A CA 1
ATOM 702 C C . ARG A 1 93 ? -4.07 13.164 12.25 1 98.12 93 ARG A C 1
ATOM 704 O O . ARG A 1 93 ? -4.48 12.078 12.68 1 98.12 93 ARG A O 1
ATOM 711 N N . ILE A 1 94 ? -3.352 13.961 12.898 1 96.31 94 ILE A N 1
ATOM 712 C CA . ILE A 1 94 ? -3.373 13.914 14.352 1 96.31 94 ILE A CA 1
ATOM 713 C C . ILE A 1 94 ? -4.539 14.75 14.875 1 96.31 94 ILE A C 1
ATOM 715 O O . ILE A 1 94 ? -4.539 15.977 14.758 1 96.31 94 ILE A O 1
ATOM 719 N N . PRO A 1 95 ? -5.484 14.086 15.516 1 94.69 95 PRO A N 1
ATOM 720 C CA . PRO A 1 95 ? -6.711 14.805 15.859 1 94.69 95 PRO A CA 1
ATOM 721 C C . PRO A 1 95 ? -6.445 16.094 16.641 1 94.69 95 PRO A C 1
ATOM 723 O O . PRO A 1 95 ? -5.645 16.078 17.578 1 94.69 95 PRO A O 1
ATOM 726 N N . ASP A 1 96 ? -7.102 17.172 16.219 1 91.81 96 ASP A N 1
ATOM 727 C CA . ASP A 1 96 ? -7.109 18.484 16.859 1 91.81 96 ASP A CA 1
ATOM 728 C C . ASP A 1 96 ? -5.723 19.125 16.812 1 91.81 96 ASP A C 1
ATOM 730 O O . ASP A 1 96 ? -5.434 20.047 17.578 1 91.81 96 ASP A O 1
ATOM 734 N N . GLN A 1 97 ? -4.832 18.672 16.016 1 93.75 97 GLN A N 1
ATOM 735 C CA . GLN A 1 97 ? -3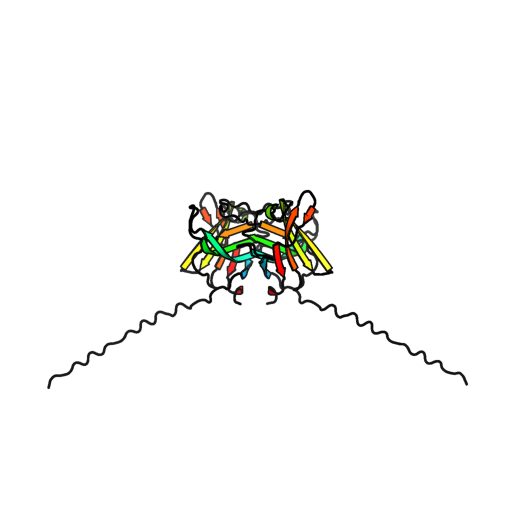.48 19.219 15.977 1 93.75 97 GLN A CA 1
ATOM 736 C C . GLN A 1 97 ? -3.072 19.578 14.547 1 93.75 97 GLN A C 1
ATOM 738 O O . GLN A 1 97 ? -2.814 20.75 14.25 1 93.75 97 GLN A O 1
ATOM 743 N N . ILE A 1 98 ? -3.084 18.656 13.656 1 96.19 98 ILE A N 1
ATOM 744 C CA . ILE A 1 98 ? -2.555 18.906 12.32 1 96.19 98 ILE A CA 1
ATOM 745 C C . ILE A 1 98 ? -3.047 17.828 11.359 1 96.19 98 ILE A C 1
ATOM 747 O O . ILE A 1 98 ? -3.326 16.703 11.773 1 96.19 98 ILE A O 1
ATOM 751 N N . SER A 1 99 ? -3.203 18.125 10.078 1 97 99 SER A N 1
ATOM 752 C CA . SER A 1 99 ? -3.562 17.188 9.031 1 97 99 SER A CA 1
ATOM 753 C C . SER A 1 99 ? -2.689 17.375 7.793 1 97 99 SER A C 1
ATOM 755 O O . SER A 1 99 ? -2.277 18.5 7.484 1 97 99 SER A O 1
ATOM 757 N N . TRP A 1 100 ? -2.396 16.344 7.074 1 97.75 100 TRP A N 1
ATOM 758 C CA . TRP A 1 100 ? -1.717 16.328 5.781 1 97.75 100 TRP A CA 1
ATOM 759 C C . TRP A 1 100 ? -2.596 15.688 4.715 1 97.75 100 TRP A C 1
ATOM 761 O O . TRP A 1 100 ? -3.166 14.617 4.93 1 97.75 100 TRP A O 1
ATOM 771 N N . ARG A 1 101 ? -2.727 16.328 3.643 1 97.88 101 ARG A N 1
ATOM 772 C CA . ARG A 1 101 ? -3.523 15.836 2.52 1 97.88 101 ARG A CA 1
ATOM 773 C C . ARG A 1 101 ? -2.65 15.602 1.291 1 97.88 101 ARG A C 1
ATOM 775 O O . ARG A 1 101 ? -1.696 16.344 1.05 1 97.88 101 ARG A O 1
ATOM 782 N N . PHE A 1 102 ? -2.99 14.641 0.53 1 97.38 102 PHE A N 1
ATOM 783 C CA . PHE A 1 102 ? -2.223 14.352 -0.676 1 97.38 102 PHE A CA 1
ATOM 784 C C . PHE A 1 102 ? -3.09 13.641 -1.711 1 97.38 102 PHE A C 1
ATOM 786 O O . PHE A 1 102 ? -4.074 12.984 -1.36 1 97.38 102 PHE A O 1
ATOM 793 N N . THR A 1 103 ? -2.719 13.781 -2.932 1 97.75 103 THR A N 1
ATOM 794 C CA . THR A 1 103 ? -3.469 13.195 -4.039 1 97.75 103 THR A CA 1
ATOM 795 C C . THR A 1 103 ? -3.174 11.703 -4.168 1 97.75 103 THR A C 1
ATOM 797 O O . THR A 1 103 ? -2.021 11.281 -4.059 1 97.75 103 THR A O 1
ATOM 800 N N . MET A 1 104 ? -4.254 11.008 -4.336 1 98.5 104 MET A N 1
ATOM 801 C CA . MET A 1 104 ? -4.102 9.609 -4.742 1 98.5 104 MET A CA 1
ATOM 802 C C . MET A 1 104 ? -4.188 9.469 -6.258 1 98.5 104 MET A C 1
ATOM 804 O O . MET A 1 104 ? -4.93 10.203 -6.914 1 98.5 104 MET A O 1
ATOM 808 N N . HIS A 1 105 ? -3.455 8.531 -6.719 1 97.94 105 HIS A N 1
ATOM 809 C CA . HIS A 1 105 ? -3.43 8.258 -8.148 1 97.94 105 HIS A CA 1
ATOM 810 C C . HIS A 1 105 ? -3.867 6.828 -8.445 1 97.94 105 HIS A C 1
ATOM 812 O O . HIS A 1 105 ? -3.479 5.898 -7.734 1 97.94 105 HIS A O 1
ATOM 818 N N . GLN A 1 106 ? -4.688 6.723 -9.469 1 97.44 106 GLN A N 1
ATOM 819 C CA . GLN A 1 106 ? -5.086 5.379 -9.883 1 97.44 106 GLN A CA 1
ATOM 820 C C . GLN A 1 106 ? -3.893 4.598 -10.43 1 97.44 106 GLN A C 1
ATOM 822 O O . GLN A 1 106 ? -3.123 5.117 -11.242 1 97.44 106 GLN A O 1
ATOM 827 N N . VAL A 1 107 ? -3.729 3.438 -9.891 1 97.69 107 VAL A N 1
ATOM 828 C CA . VAL A 1 107 ? -2.699 2.551 -10.422 1 97.69 107 VAL A CA 1
ATOM 829 C C . VAL A 1 107 ? -3.164 1.963 -11.75 1 97.69 107 VAL A C 1
ATOM 831 O O . VAL A 1 107 ? -4.211 1.315 -11.82 1 97.69 107 VAL A O 1
ATOM 834 N N . GLN A 1 108 ? -2.428 2.158 -12.812 1 93.5 108 GLN A N 1
ATOM 835 C CA . GLN A 1 108 ? -2.82 1.699 -14.141 1 93.5 108 GLN A CA 1
ATOM 836 C C . GLN A 1 108 ? -2.432 0.239 -14.352 1 93.5 108 GLN A C 1
ATOM 838 O O . GLN A 1 108 ? -1.303 -0.058 -14.75 1 93.5 108 GLN A O 1
ATOM 843 N N . GLU A 1 109 ? -3.387 -0.551 -14.117 1 91.31 109 GLU A N 1
ATOM 844 C CA . GLU A 1 109 ? -3.156 -1.98 -14.305 1 91.31 109 GLU A CA 1
ATOM 845 C C . GLU A 1 109 ? -3.225 -2.363 -15.781 1 91.31 109 GLU A C 1
ATOM 847 O O . GLU A 1 109 ? -3.926 -1.719 -16.562 1 91.31 109 GLU A O 1
ATOM 852 N N . ASP A 1 110 ? -2.492 -3.434 -16.109 1 85.56 110 ASP A N 1
ATOM 853 C CA . ASP A 1 110 ? -2.529 -3.916 -17.484 1 85.56 110 ASP A CA 1
ATOM 854 C C . ASP A 1 110 ? -3.918 -4.438 -17.844 1 85.56 110 ASP A C 1
ATOM 856 O O . ASP A 1 110 ? -4.41 -4.184 -18.953 1 85.56 110 ASP A O 1
ATOM 860 N N . ALA A 1 111 ? -4.496 -5.176 -16.922 1 80.31 111 ALA A N 1
ATOM 861 C CA . ALA A 1 111 ? -5.816 -5.766 -17.125 1 80.31 111 ALA A CA 1
ATOM 862 C C . ALA A 1 111 ? -6.777 -5.391 -16.016 1 80.31 111 ALA A C 1
ATOM 864 O O . ALA A 1 111 ? -6.953 -6.148 -15.055 1 80.31 111 ALA A O 1
ATOM 865 N N . PRO A 1 112 ? -7.391 -4.191 -16.203 1 76.12 112 PRO A N 1
ATOM 866 C CA . PRO A 1 112 ? -8.352 -3.803 -15.172 1 76.12 112 PRO A CA 1
ATOM 867 C C . PRO A 1 112 ? -9.531 -4.77 -15.07 1 76.12 112 PRO A C 1
ATOM 869 O O . PRO A 1 112 ? -9.938 -5.359 -16.078 1 76.12 112 PRO A O 1
ATOM 872 N N . SER A 1 113 ? -9.969 -4.953 -13.82 1 74.19 113 SER A N 1
ATOM 873 C CA . SER A 1 113 ? -11.094 -5.863 -13.602 1 74.19 113 SER A CA 1
ATOM 874 C C . SER A 1 113 ? -12.367 -5.324 -14.234 1 74.19 113 SER A C 1
ATOM 876 O O . SER A 1 113 ? -12.711 -4.152 -14.062 1 74.19 113 SER A O 1
ATOM 878 N N . TRP A 1 114 ? -13 -6.215 -14.93 1 74.62 114 TRP A N 1
ATOM 879 C CA . TRP A 1 114 ? -14.289 -5.824 -15.484 1 74.62 114 TRP A CA 1
ATOM 880 C C . TRP A 1 114 ? -15.352 -5.762 -14.391 1 74.62 114 TRP A C 1
ATOM 882 O O . TRP A 1 114 ? -16.422 -5.164 -14.586 1 74.62 114 TRP A O 1
ATOM 892 N N . PHE A 1 115 ? -15.086 -6.504 -13.242 1 78.19 115 PHE A N 1
ATOM 893 C CA . PHE A 1 115 ? -16.016 -6.578 -12.133 1 78.19 115 PHE A CA 1
ATOM 894 C C . PHE A 1 115 ? -15.984 -5.297 -11.305 1 78.19 115 PHE A C 1
ATOM 896 O O . PHE A 1 115 ? -16.906 -5.027 -10.531 1 78.19 115 PHE A O 1
ATOM 903 N N . GLY A 1 116 ? -15.078 -4.461 -11.555 1 80.12 116 GLY A N 1
ATOM 904 C CA . GLY A 1 116 ? -15.047 -3.15 -10.93 1 80.12 116 GLY A CA 1
ATOM 905 C C . GLY A 1 116 ? -13.953 -3.014 -9.883 1 80.12 116 GLY A C 1
ATOM 906 O O . GLY A 1 116 ? -13.195 -3.955 -9.648 1 80.12 116 GLY A O 1
ATOM 907 N N . GLY A 1 117 ? -13.852 -1.766 -9.391 1 91.31 117 GLY A N 1
ATOM 908 C CA . GLY A 1 117 ? -12.852 -1.436 -8.391 1 91.31 117 GLY A CA 1
ATOM 909 C C . GLY A 1 117 ? -11.477 -1.194 -8.984 1 91.31 117 GLY A C 1
ATOM 910 O O . GLY A 1 117 ? -11.094 -1.835 -9.969 1 91.31 117 GLY A O 1
ATOM 911 N N . SER A 1 118 ? -10.859 -0.271 -8.477 1 95.81 118 SER A N 1
ATOM 912 C CA . SER A 1 118 ? -9.523 0.061 -8.969 1 95.81 118 SER A CA 1
ATOM 913 C C . SER A 1 118 ? -8.57 0.352 -7.816 1 95.81 118 SER A C 1
ATOM 915 O O . SER A 1 118 ? -8.984 0.821 -6.758 1 95.81 118 SER A O 1
ATOM 917 N N . PRO A 1 119 ? -7.348 0.024 -8.055 1 97.88 119 PRO A N 1
ATOM 918 C CA . PRO A 1 119 ? -6.332 0.369 -7.055 1 97.88 119 PRO A CA 1
ATOM 919 C C . PRO A 1 119 ? -5.879 1.823 -7.152 1 97.88 119 PRO A C 1
ATOM 921 O O . PRO A 1 119 ? -5.793 2.375 -8.25 1 97.88 119 PRO A O 1
ATOM 924 N N . TRP A 1 120 ? -5.664 2.447 -6.051 1 98.75 120 TRP A N 1
ATOM 925 C CA . TRP A 1 120 ? -5.16 3.809 -5.914 1 98.75 120 TRP A CA 1
ATOM 926 C C . TRP A 1 120 ? -4.012 3.865 -4.91 1 98.75 120 TRP A C 1
ATOM 928 O O . TRP A 1 120 ? -3.984 3.092 -3.949 1 98.75 120 TRP A O 1
ATOM 938 N N . ALA A 1 121 ? -3.062 4.742 -5.125 1 98.88 121 ALA A N 1
ATOM 939 C CA . ALA A 1 121 ? -1.962 4.941 -4.188 1 98.88 121 ALA A CA 1
ATOM 940 C C . ALA A 1 121 ? -1.537 6.406 -4.145 1 98.88 121 ALA A C 1
ATOM 942 O O . ALA A 1 121 ? -1.745 7.148 -5.105 1 98.88 121 ALA A O 1
ATOM 943 N N . GLY A 1 122 ? -1.015 6.797 -3.045 1 98.06 122 GLY A N 1
ATOM 944 C CA . GLY A 1 122 ? -0.479 8.133 -2.84 1 98.06 122 GLY A CA 1
ATOM 945 C C . GLY A 1 122 ? 0.342 8.258 -1.569 1 98.06 122 GLY A C 1
ATOM 946 O O . GLY A 1 122 ? 0.361 7.344 -0.744 1 98.06 122 GLY A O 1
ATOM 947 N N . LYS A 1 123 ? 1.003 9.398 -1.438 1 97.12 123 LYS A N 1
ATOM 948 C CA . LYS A 1 123 ? 1.854 9.547 -0.261 1 97.12 123 LYS A CA 1
ATOM 949 C C . LYS A 1 123 ? 2.078 11.016 0.074 1 97.12 123 LYS A C 1
ATOM 951 O O . LYS A 1 123 ? 1.864 11.891 -0.77 1 97.12 123 LYS A O 1
ATOM 956 N N . PHE A 1 124 ? 2.418 11.258 1.223 1 96.38 124 PHE A N 1
ATOM 957 C CA . PHE A 1 124 ? 2.992 12.5 1.729 1 96.38 124 PHE A CA 1
ATOM 958 C C . PHE A 1 124 ? 4.234 12.219 2.568 1 96.38 124 PHE A C 1
ATOM 960 O O . PHE A 1 124 ? 4.152 11.539 3.594 1 96.38 124 PHE A O 1
ATOM 967 N N . ASP A 1 125 ? 5.359 12.766 2.146 1 94.56 125 ASP A N 1
ATOM 968 C CA . ASP A 1 125 ? 6.586 12.344 2.814 1 94.56 125 ASP A CA 1
ATOM 969 C C . ASP A 1 125 ? 7.363 13.547 3.346 1 94.56 125 ASP A C 1
ATOM 971 O O . ASP A 1 125 ? 8.594 13.492 3.471 1 94.56 125 ASP A O 1
ATOM 975 N N . GLU A 1 126 ? 6.684 14.617 3.66 1 93 126 GLU A N 1
ATOM 976 C CA . GLU A 1 126 ? 7.34 15.82 4.156 1 93 126 GLU A CA 1
ATOM 977 C C . GLU A 1 126 ? 6.914 16.125 5.586 1 93 126 GLU A C 1
ATOM 979 O O . GLU A 1 126 ? 6.938 17.297 6.008 1 93 126 GLU A O 1
ATOM 984 N N . ILE A 1 127 ? 6.539 15.141 6.25 1 94.69 127 ILE A N 1
ATOM 985 C CA . ILE A 1 127 ? 6.062 15.344 7.613 1 94.69 127 ILE A CA 1
ATOM 986 C C . ILE A 1 127 ? 7.254 15.555 8.547 1 94.69 127 ILE A C 1
ATOM 988 O O . ILE A 1 127 ? 8.109 14.672 8.688 1 94.69 127 ILE A O 1
ATOM 992 N N . SER A 1 128 ? 7.27 16.625 9.32 1 92.12 128 SER A N 1
ATOM 993 C CA . SER A 1 128 ? 8.375 16.969 10.211 1 92.12 128 SER A CA 1
ATOM 994 C C . SER A 1 128 ? 8.141 16.438 11.617 1 92.12 128 SER A C 1
ATOM 996 O O . SER A 1 128 ? 9.094 16.141 12.336 1 92.12 128 SER A O 1
ATOM 998 N N . SER A 1 129 ? 6.957 16.312 12.016 1 89 129 SER A N 1
ATOM 999 C CA . SER A 1 129 ? 6.625 15.875 13.367 1 89 129 SER A CA 1
ATOM 1000 C C . SER A 1 129 ? 6.52 14.359 13.453 1 89 129 SER A C 1
ATOM 1002 O O . SER A 1 129 ? 6.16 13.703 12.477 1 89 129 SER A O 1
ATOM 1004 N N . GLU A 1 130 ? 6.793 13.891 14.664 1 91.5 130 GLU A N 1
ATOM 1005 C CA . GLU A 1 130 ? 6.535 12.477 14.914 1 91.5 130 GLU A CA 1
ATOM 1006 C C . GLU A 1 130 ? 5.039 12.188 14.93 1 91.5 130 GLU A C 1
ATOM 1008 O O . GLU A 1 130 ? 4.25 12.984 15.438 1 91.5 130 GLU A O 1
ATOM 1013 N N . LEU A 1 131 ? 4.742 11.086 14.359 1 95.75 131 LEU A N 1
ATOM 1014 C CA . LEU A 1 131 ? 3.346 10.656 14.375 1 95.75 131 LEU A CA 1
ATOM 1015 C C . LEU A 1 131 ? 3.025 9.898 15.656 1 95.75 131 LEU A C 1
ATOM 1017 O O . LEU A 1 131 ? 3.889 9.219 16.203 1 95.75 131 LEU A O 1
ATOM 1021 N N . THR A 1 132 ? 1.854 10.078 16.109 1 94.75 132 THR A N 1
ATOM 1022 C CA . THR A 1 132 ? 1.383 9.375 17.297 1 94.75 132 THR A CA 1
ATOM 1023 C C . THR A 1 132 ? 0.402 8.266 16.906 1 94.75 132 THR A C 1
ATOM 1025 O O . THR A 1 132 ? -0.15 8.273 15.805 1 94.75 132 THR A O 1
ATOM 1028 N N . VAL A 1 133 ? 0.16 7.367 17.859 1 94.69 133 VAL A N 1
ATOM 1029 C CA . VAL A 1 133 ? -0.612 6.168 17.562 1 94.69 133 VAL A CA 1
ATOM 1030 C C . VAL A 1 133 ? -2.064 6.547 17.266 1 94.69 133 VAL A C 1
ATOM 1032 O O . VAL A 1 133 ? -2.799 5.781 16.641 1 94.69 133 VAL A O 1
ATOM 1035 N N . ASN A 1 134 ? -2.525 7.707 17.719 1 94.56 134 ASN A N 1
ATOM 1036 C CA . ASN A 1 134 ? -3.902 8.125 17.484 1 94.56 134 ASN A CA 1
ATOM 1037 C C . ASN A 1 134 ? -4.051 8.836 16.141 1 94.56 134 ASN A C 1
ATOM 1039 O O . ASN A 1 134 ? -5.141 9.281 15.781 1 94.56 134 ASN A O 1
ATOM 1043 N N . THR A 1 135 ? -2.957 8.922 15.438 1 97.69 135 THR A N 1
ATOM 1044 C CA . THR A 1 135 ? -3.039 9.469 14.086 1 97.69 135 THR A CA 1
ATOM 1045 C C . THR A 1 135 ? -4.059 8.695 13.258 1 97.69 135 THR A C 1
ATOM 1047 O O . THR A 1 135 ? -4.047 7.461 13.234 1 97.69 135 THR A O 1
ATOM 1050 N N . GLN A 1 136 ? -4.934 9.438 12.594 1 98.38 136 GLN A N 1
ATOM 1051 C CA . GLN A 1 136 ? -5.93 8.852 11.703 1 98.38 136 GLN A CA 1
ATOM 1052 C C . GLN A 1 136 ? -5.488 8.945 10.242 1 98.38 136 GLN A C 1
ATOM 1054 O O . GLN A 1 136 ? -4.953 9.969 9.82 1 98.38 136 GLN A O 1
ATOM 1059 N N . VAL A 1 137 ? -5.684 7.883 9.539 1 98.88 137 VAL A N 1
ATOM 1060 C CA . VAL A 1 137 ? -5.402 7.828 8.109 1 98.88 137 VAL A CA 1
ATOM 1061 C C . VAL A 1 137 ? -6.684 7.5 7.344 1 98.88 137 VAL A C 1
ATOM 1063 O O . VAL A 1 137 ? -7.391 6.551 7.684 1 98.88 137 VAL A O 1
ATOM 1066 N N . GLU A 1 138 ? -6.977 8.305 6.309 1 98.88 138 GLU A N 1
ATOM 1067 C CA . GLU A 1 138 ? -8.234 8.156 5.59 1 98.88 138 GLU A CA 1
ATOM 1068 C C . GLU A 1 138 ? -8.039 8.312 4.086 1 98.88 138 GLU A C 1
ATOM 1070 O O . GLU A 1 138 ? -7.07 8.938 3.643 1 98.88 138 GLU A O 1
ATOM 1075 N N . VAL A 1 139 ? -8.93 7.703 3.365 1 98.94 139 VAL A N 1
ATOM 1076 C CA . VAL A 1 139 ? -9.117 7.945 1.938 1 98.94 139 VAL A CA 1
ATOM 1077 C C . VAL A 1 139 ? -10.492 8.57 1.696 1 98.94 139 VAL A C 1
ATOM 1079 O O . VAL A 1 139 ? -11.5 8.078 2.211 1 98.94 139 VAL A O 1
ATOM 1082 N N . ARG A 1 140 ? -10.492 9.602 0.892 1 98.81 140 ARG A N 1
ATOM 1083 C CA . ARG A 1 140 ? -11.727 10.32 0.603 1 98.81 140 ARG A CA 1
ATOM 1084 C C . ARG A 1 140 ? -11.859 10.617 -0.888 1 98.81 140 ARG A C 1
ATOM 1086 O O . ARG A 1 140 ? -10.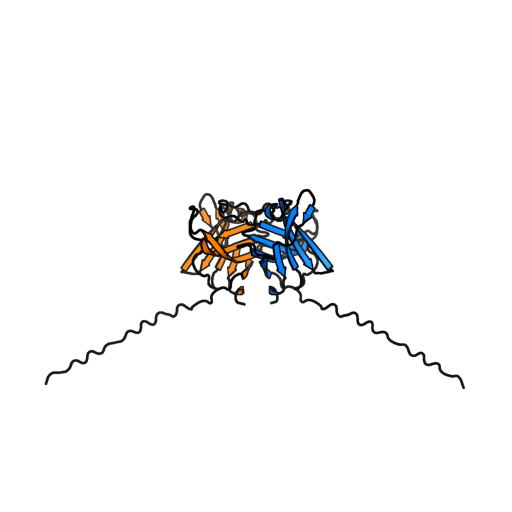859 10.875 -1.562 1 98.81 140 ARG A O 1
ATOM 1093 N N . PRO A 1 141 ? -13.156 10.586 -1.371 1 98.81 141 PRO A N 1
ATOM 1094 C CA . PRO A 1 141 ? -13.305 11.156 -2.715 1 98.81 141 PRO A CA 1
ATOM 1095 C C . PRO A 1 141 ? -13.023 12.656 -2.758 1 98.81 141 PRO A C 1
ATOM 1097 O O . PRO A 1 141 ? -13.234 13.352 -1.765 1 98.81 141 PRO A O 1
ATOM 1100 N N . PHE A 1 142 ? -12.523 13.117 -3.922 1 98.81 142 PHE A N 1
ATOM 1101 C CA . PHE A 1 142 ? -12.031 14.484 -4.035 1 98.81 142 PHE A CA 1
ATOM 1102 C C . PHE A 1 142 ? -12.289 15.039 -5.43 1 98.81 142 PHE A C 1
ATOM 1104 O O . PHE A 1 142 ? -12.125 14.336 -6.426 1 98.81 142 PHE A O 1
ATOM 1111 N N . ASN A 1 143 ? -12.789 16.281 -5.469 1 98.81 143 ASN A N 1
ATOM 1112 C CA . ASN A 1 143 ? -12.93 17 -6.727 1 98.81 143 ASN A CA 1
ATOM 1113 C C . ASN A 1 143 ? -11.719 17.891 -7.004 1 98.81 143 ASN A C 1
ATOM 1115 O O . ASN A 1 143 ? -11.484 18.875 -6.301 1 98.81 143 ASN A O 1
ATOM 1119 N N . SER A 1 144 ? -10.961 17.484 -8 1 97.12 144 SER A N 1
ATOM 1120 C CA . SER A 1 144 ? -9.703 18.172 -8.273 1 97.12 144 SER A CA 1
ATOM 1121 C C . SER A 1 144 ? -9.953 19.578 -8.797 1 97.12 144 SER A C 1
ATOM 1123 O O . SER A 1 144 ? -9.078 20.453 -8.719 1 97.12 144 SER A O 1
ATOM 1125 N N . LYS A 1 145 ? -11.078 19.922 -9.359 1 97.69 145 LYS A N 1
ATOM 1126 C CA . LYS A 1 145 ? -11.422 21.234 -9.906 1 97.69 145 LYS A CA 1
ATOM 1127 C C . LYS A 1 145 ? -11.922 22.172 -8.812 1 97.69 145 LYS A C 1
ATOM 1129 O O . LYS A 1 145 ? -11.477 23.312 -8.719 1 97.69 145 LYS A O 1
ATOM 1134 N N . THR A 1 146 ? -12.812 21.672 -7.961 1 98.19 146 THR A N 1
ATOM 1135 C CA . THR A 1 146 ? -13.414 22.516 -6.938 1 98.19 146 THR A CA 1
ATOM 1136 C C . THR A 1 146 ? -12.641 22.406 -5.629 1 98.19 146 THR A C 1
ATOM 1138 O O . THR A 1 146 ? -12.836 23.219 -4.719 1 98.19 146 THR A O 1
ATOM 1141 N N . LYS A 1 147 ? -11.773 21.422 -5.52 1 97.62 147 LYS A N 1
ATOM 1142 C CA . LYS A 1 147 ? -10.945 21.172 -4.348 1 97.62 147 LYS A CA 1
ATOM 1143 C C . LYS A 1 147 ? -11.789 20.781 -3.141 1 97.62 147 LYS A C 1
ATOM 1145 O O . LYS A 1 147 ? -11.422 21.062 -1.998 1 97.62 147 LYS A O 1
ATOM 1150 N N . LYS A 1 148 ? -12.961 20.219 -3.406 1 98.06 148 LYS A N 1
ATOM 1151 C CA . LYS A 1 148 ? -13.828 19.734 -2.336 1 98.06 148 LYS A CA 1
ATOM 1152 C C . LYS A 1 148 ? -13.648 18.234 -2.109 1 98.06 148 LYS A C 1
ATOM 1154 O O . LYS A 1 148 ? -13.586 17.453 -3.064 1 98.06 148 LYS A O 1
ATOM 1159 N N . ALA A 1 149 ? -13.562 17.891 -0.837 1 98.12 149 ALA A N 1
ATOM 1160 C CA . ALA A 1 149 ? -13.438 16.469 -0.468 1 98.12 149 ALA A CA 1
ATOM 1161 C C . ALA A 1 149 ? -14.742 15.938 0.111 1 98.12 149 ALA A C 1
ATOM 1163 O O . ALA A 1 149 ? -15.5 16.688 0.736 1 98.12 149 ALA A O 1
ATOM 1164 N N . GLY A 1 150 ? -14.992 14.648 -0.136 1 98.38 150 GLY A N 1
ATOM 1165 C CA . GLY A 1 150 ? -16.125 13.977 0.468 1 98.38 150 GLY A CA 1
ATOM 1166 C C . GLY A 1 150 ? -15.789 13.273 1.768 1 98.38 150 GLY A C 1
ATOM 1167 O O . GLY A 1 150 ? -14.719 13.5 2.34 1 98.38 150 GLY A O 1
ATOM 1168 N N . GLU A 1 151 ? -16.766 12.477 2.258 1 98 151 GLU A N 1
ATOM 1169 C CA . GLU A 1 151 ? -16.547 11.68 3.461 1 98 151 GLU A CA 1
ATOM 1170 C C . GLU A 1 151 ? -15.555 10.555 3.211 1 98 151 GLU A C 1
ATOM 1172 O O . GLU A 1 151 ? -15.414 10.078 2.082 1 98 151 GLU A O 1
ATOM 1177 N N . ALA A 1 152 ? -14.945 10.148 4.316 1 98.62 152 ALA A N 1
ATOM 1178 C CA . ALA A 1 152 ? -13.977 9.062 4.211 1 98.62 152 ALA A CA 1
ATOM 1179 C C . ALA A 1 152 ? -14.648 7.789 3.686 1 98.62 152 ALA A C 1
ATOM 1181 O O . ALA A 1 152 ? -15.758 7.453 4.09 1 98.62 152 ALA A O 1
ATOM 1182 N N . VAL A 1 153 ? -13.93 7.109 2.816 1 98.81 153 VAL A N 1
ATOM 1183 C CA . VAL A 1 153 ? -14.422 5.82 2.346 1 98.81 153 VAL A CA 1
ATOM 1184 C C . VAL A 1 153 ? -13.609 4.691 2.98 1 98.81 153 VAL A C 1
ATOM 1186 O O . VAL A 1 153 ? -14.094 3.568 3.115 1 98.81 153 VAL A O 1
ATOM 1189 N N . LEU A 1 154 ? -12.359 4.969 3.309 1 98.94 154 LEU A N 1
ATOM 1190 C CA . LEU A 1 154 ? -11.508 4.094 4.105 1 98.94 154 LEU A CA 1
ATOM 1191 C C . LEU A 1 154 ? -10.93 4.844 5.301 1 98.94 154 LEU A C 1
ATOM 1193 O O . LEU A 1 154 ? -10.664 6.047 5.219 1 98.94 154 LEU A O 1
ATOM 1197 N N . ARG A 1 155 ? -10.711 4.059 6.352 1 98.69 155 ARG A N 1
ATOM 1198 C CA . ARG A 1 155 ? -10.148 4.691 7.539 1 98.69 155 ARG A CA 1
ATOM 1199 C C . ARG A 1 155 ? -9.375 3.686 8.383 1 98.69 155 ARG A C 1
ATOM 1201 O O . ARG A 1 155 ? -9.734 2.508 8.438 1 98.69 155 ARG A O 1
ATOM 1208 N N . GLY A 1 156 ? -8.375 4.141 9.047 1 98 156 GLY A N 1
ATOM 1209 C CA . GLY A 1 156 ? -7.625 3.432 10.07 1 98 156 GLY A CA 1
ATOM 1210 C C . GLY A 1 156 ? -6.848 4.359 10.984 1 98 156 GLY A C 1
ATOM 1211 O O . GLY A 1 156 ? -6.941 5.582 10.867 1 98 156 GLY A O 1
ATOM 1212 N N . ASN A 1 157 ? -6.281 3.824 11.914 1 96.94 157 ASN A N 1
ATOM 1213 C CA . ASN A 1 157 ? -5.359 4.562 12.766 1 96.94 157 ASN A CA 1
ATOM 1214 C C . ASN A 1 157 ? -4.082 3.768 13.031 1 96.94 157 ASN A C 1
ATOM 1216 O O . ASN A 1 157 ? -3.92 2.66 12.516 1 96.94 157 ASN A O 1
ATOM 1220 N N . LEU A 1 158 ? -3.193 4.383 13.766 1 97.19 158 LEU A N 1
ATOM 1221 C CA . LEU A 1 158 ? -1.875 3.768 13.875 1 97.19 158 LEU A CA 1
ATOM 1222 C C . LEU A 1 158 ? -1.747 2.996 15.188 1 97.19 158 LEU A C 1
ATOM 1224 O O . LEU A 1 158 ? -0.636 2.738 15.656 1 97.19 158 LEU A O 1
ATOM 1228 N N . GLN A 1 159 ? -2.812 2.596 15.797 1 92.75 159 GLN A N 1
ATOM 1229 C CA . GLN A 1 159 ? -2.771 1.832 17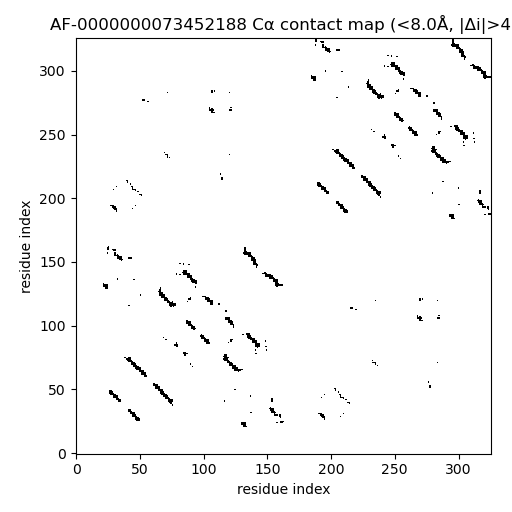.047 1 92.75 159 GLN A CA 1
ATOM 1230 C C . GLN A 1 159 ? -2.178 0.445 16.812 1 92.75 159 GLN A C 1
ATOM 1232 O O . GLN A 1 159 ? -1.57 -0.131 17.719 1 92.75 159 GLN A O 1
ATOM 1237 N N . GLY A 1 160 ? -2.389 -0.016 15.633 1 88.44 160 GLY A N 1
ATOM 1238 C CA . GLY A 1 160 ? -1.856 -1.327 15.297 1 88.44 160 GLY A CA 1
ATOM 1239 C C . GLY A 1 160 ? -0.346 -1.339 15.156 1 88.44 160 GLY A C 1
ATOM 1240 O O . GLY A 1 160 ? 0.268 -2.404 15.078 1 88.44 160 GLY A O 1
ATOM 1241 N N . CYS A 1 161 ? 0.232 -0.185 15.031 1 89.06 161 CYS A N 1
ATOM 1242 C CA . CYS A 1 161 ? 1.684 -0.073 14.938 1 89.06 161 CYS A CA 1
ATOM 1243 C C . CYS A 1 161 ? 2.336 -0.247 16.297 1 89.06 161 CYS A C 1
ATOM 1245 O O . CYS A 1 161 ? 3.561 -0.332 16.406 1 89.06 161 CYS A O 1
ATOM 1247 N N . ARG A 1 162 ? 1.718 -0.371 17.25 1 65.44 162 ARG A N 1
ATOM 1248 C CA . ARG A 1 162 ? 2.291 -0.406 18.594 1 65.44 162 ARG A CA 1
ATOM 1249 C C . ARG A 1 162 ? 3.186 -1.628 18.781 1 65.44 162 ARG A C 1
ATOM 1251 O O . ARG A 1 162 ? 2.834 -2.73 18.344 1 65.44 162 ARG A O 1
ATOM 1258 N N . SER A 1 163 ? 4.551 -1.72 18.438 1 48.28 163 SER A N 1
ATOM 1259 C CA . SER A 1 163 ? 5.512 -2.68 18.969 1 48.28 163 SER A CA 1
ATOM 1260 C C . SER A 1 163 ? 5.359 -2.838 20.484 1 48.28 163 SER A C 1
ATOM 1262 O O . SER A 1 163 ? 4.926 -1.909 21.172 1 48.28 163 SER A O 1
ATOM 1264 N N . MET B 1 1 ? 1.74 -82.125 14.414 1 40.59 1 MET B N 1
ATOM 1265 C CA . MET B 1 1 ? 2.113 -80.875 15.086 1 40.59 1 MET B CA 1
ATOM 1266 C C . MET B 1 1 ? 2.152 -79.75 14.094 1 40.59 1 MET B C 1
ATOM 1268 O O . MET B 1 1 ? 3.041 -79.688 13.242 1 40.59 1 MET B O 1
ATOM 1272 N N . MET B 1 2 ? 0.966 -79.188 13.617 1 52.09 2 MET B N 1
ATOM 1273 C CA . MET B 1 2 ? 0.721 -78.062 12.719 1 52.09 2 MET B CA 1
ATOM 1274 C C . MET B 1 2 ? 1.232 -76.812 13.328 1 52.09 2 MET B C 1
ATOM 1276 O O . MET B 1 2 ? 0.836 -76.438 14.438 1 52.09 2 MET B O 1
ATOM 1280 N N . ALA B 1 3 ? 2.518 -76.375 13.047 1 51.94 3 ALA B N 1
ATOM 1281 C CA . ALA B 1 3 ? 3.102 -75.062 13.422 1 51.94 3 ALA B CA 1
ATOM 1282 C C . ALA B 1 3 ? 2.225 -73.938 12.961 1 51.94 3 ALA B C 1
ATOM 1284 O O . ALA B 1 3 ? 1.889 -73.812 11.781 1 51.94 3 ALA B O 1
ATOM 1285 N N . LEU B 1 4 ? 1.363 -73.312 13.766 1 57.03 4 LEU B N 1
ATOM 1286 C CA . LEU B 1 4 ? 0.633 -72.062 13.555 1 57.03 4 LEU B CA 1
ATOM 1287 C C . LEU B 1 4 ? 1.592 -70.938 13.266 1 57.03 4 LEU B C 1
ATOM 1289 O O . LEU B 1 4 ? 2.434 -70.562 14.094 1 57.03 4 LEU B O 1
ATOM 1293 N N . LEU B 1 5 ? 1.971 -70.625 11.977 1 53.88 5 LEU B N 1
ATOM 1294 C CA . LEU B 1 5 ? 2.678 -69.438 11.562 1 53.88 5 LEU B CA 1
ATOM 1295 C C . LEU B 1 5 ? 1.898 -68.188 11.961 1 53.88 5 LEU B C 1
ATOM 1297 O O . LEU B 1 5 ? 0.78 -68 11.484 1 53.88 5 LEU B O 1
ATOM 1301 N N . ARG B 1 6 ? 2.133 -67.688 13.172 1 55 6 ARG B N 1
ATOM 1302 C CA . ARG B 1 6 ? 1.609 -66.375 13.562 1 55 6 ARG B CA 1
ATOM 1303 C C . ARG B 1 6 ? 2.154 -65.25 12.656 1 55 6 ARG B C 1
ATOM 1305 O O . ARG B 1 6 ? 3.369 -65.125 12.516 1 55 6 ARG B O 1
ATOM 1312 N N . SER B 1 7 ? 1.451 -64.812 11.633 1 57.91 7 SER B N 1
ATOM 1313 C CA . SER B 1 7 ? 1.766 -63.656 10.844 1 57.91 7 SER B CA 1
ATOM 1314 C C . SER B 1 7 ? 1.88 -62.406 11.734 1 57.91 7 SER B C 1
ATOM 1316 O O . SER B 1 7 ? 0.925 -62.031 12.422 1 57.91 7 SER B O 1
ATOM 1318 N N . LEU B 1 8 ? 3.104 -61.938 12.086 1 60.41 8 LEU B N 1
ATOM 1319 C CA . LEU B 1 8 ? 3.33 -60.656 12.711 1 60.41 8 LEU B CA 1
ATOM 1320 C C . LEU B 1 8 ? 2.977 -59.531 11.758 1 60.41 8 LEU B C 1
ATOM 1322 O O . LEU B 1 8 ? 3.639 -59.344 10.734 1 60.41 8 LEU B O 1
ATOM 1326 N N . ALA B 1 9 ? 1.712 -59.031 11.797 1 60.5 9 ALA B N 1
ATOM 1327 C CA . ALA B 1 9 ? 1.342 -57.812 11.047 1 60.5 9 ALA B CA 1
ATOM 1328 C C . ALA B 1 9 ? 2.119 -56.594 11.547 1 60.5 9 ALA B C 1
ATOM 1330 O O . ALA B 1 9 ? 2.029 -56.25 12.719 1 60.5 9 ALA B O 1
ATOM 1331 N N . ILE B 1 10 ? 3.295 -56.219 10.945 1 58.41 10 ILE B N 1
ATOM 1332 C CA . ILE B 1 10 ? 4 -54.969 11.203 1 58.41 10 ILE B CA 1
ATOM 1333 C C . ILE B 1 10 ? 3.121 -53.781 10.805 1 58.41 10 ILE B C 1
ATOM 1335 O O . ILE B 1 10 ? 2.76 -53.625 9.633 1 58.41 10 ILE B O 1
ATOM 1339 N N . SER B 1 11 ? 2.398 -53.219 11.695 1 62.19 11 SER B N 1
ATOM 1340 C CA . SER B 1 11 ? 1.698 -51.938 11.43 1 62.19 11 SER B CA 1
ATOM 1341 C C . SER B 1 11 ? 2.68 -50.812 11.117 1 62.19 11 SER B C 1
ATOM 1343 O O . SER B 1 11 ? 3.459 -50.406 11.977 1 62.19 11 SER B O 1
ATOM 1345 N N . PHE B 1 12 ? 3.086 -50.656 9.836 1 59.66 12 PHE B N 1
ATOM 1346 C CA . PHE B 1 12 ? 3.846 -49.438 9.477 1 59.66 12 PHE B CA 1
ATOM 1347 C C . PHE B 1 12 ? 3.029 -48.188 9.742 1 59.66 12 PHE B C 1
ATOM 1349 O O . PHE B 1 12 ? 2.02 -47.938 9.078 1 59.66 12 PHE B O 1
ATOM 1356 N N . VAL B 1 13 ? 3.115 -47.625 10.914 1 58.97 13 VAL B N 1
ATOM 1357 C CA . VAL B 1 13 ? 2.566 -46.281 11.141 1 58.97 13 VAL B CA 1
ATOM 1358 C C . VAL B 1 13 ? 3.324 -45.25 10.289 1 58.97 13 VAL B C 1
ATOM 1360 O O . VAL B 1 13 ? 4.504 -45 10.531 1 58.97 13 VAL B O 1
ATOM 1363 N N . LEU B 1 14 ? 2.98 -45.062 9.039 1 52.19 14 LEU B N 1
ATOM 1364 C CA . LEU B 1 14 ? 3.484 -43.906 8.312 1 52.19 14 LEU B CA 1
ATOM 1365 C C . LEU B 1 14 ? 3.203 -42.625 9.078 1 52.19 14 LEU B C 1
ATOM 1367 O O . LEU B 1 14 ? 2.047 -42.219 9.219 1 52.19 14 LEU B O 1
ATOM 1371 N N . ILE B 1 15 ? 3.984 -42.312 10.047 1 50.81 15 ILE B N 1
ATOM 1372 C CA . ILE B 1 15 ? 3.904 -40.969 10.602 1 50.81 15 ILE B CA 1
ATOM 1373 C C . ILE B 1 15 ? 4.121 -39.938 9.5 1 50.81 15 ILE B C 1
ATOM 1375 O O . ILE B 1 15 ? 5.23 -39.781 8.977 1 50.81 15 ILE B O 1
ATOM 1379 N N . LEU B 1 16 ? 3.166 -39.625 8.695 1 50.97 16 LEU B N 1
ATOM 1380 C CA . LEU B 1 16 ? 3.338 -38.438 7.859 1 50.97 16 LEU B CA 1
ATOM 1381 C C . LEU B 1 16 ? 3.883 -37.281 8.672 1 50.97 16 LEU B C 1
ATOM 1383 O O . LEU B 1 16 ? 3.416 -37 9.789 1 50.97 16 LEU B O 1
ATOM 1387 N N . PRO B 1 17 ? 5.074 -36.875 8.477 1 50.72 17 PRO B N 1
ATOM 1388 C CA . PRO B 1 17 ? 5.492 -35.688 9.219 1 50.72 17 PRO B CA 1
ATOM 1389 C C . PRO B 1 17 ? 4.391 -34.625 9.32 1 50.72 17 PRO B C 1
ATOM 1391 O O . PRO B 1 17 ? 3.656 -34.406 8.359 1 50.72 17 PRO B O 1
ATOM 1394 N N . ALA B 1 18 ? 3.84 -34.438 10.484 1 46.75 18 ALA B N 1
ATOM 1395 C CA . ALA B 1 18 ? 2.885 -33.344 10.648 1 46.75 18 ALA B CA 1
ATOM 1396 C C . ALA B 1 18 ? 3.291 -32.125 9.82 1 46.75 18 ALA B C 1
ATOM 1398 O O . ALA B 1 18 ? 4.375 -31.578 10.016 1 46.75 18 ALA B O 1
ATOM 1399 N N . ALA B 1 19 ? 3.115 -32.094 8.586 1 52.19 19 ALA B N 1
ATOM 1400 C CA . ALA B 1 19 ? 3.301 -30.781 7.938 1 52.19 19 ALA B CA 1
ATOM 1401 C C . ALA B 1 19 ? 3.008 -29.641 8.898 1 52.19 19 ALA B C 1
ATOM 1403 O O . ALA B 1 19 ? 1.979 -29.641 9.578 1 52.19 19 ALA B O 1
ATOM 1404 N N . ALA B 1 20 ? 4.008 -29.156 9.578 1 53.38 20 ALA B N 1
ATOM 1405 C CA . ALA B 1 20 ? 3.852 -28.062 10.523 1 53.38 20 ALA B CA 1
ATOM 1406 C C . ALA B 1 20 ? 2.74 -27.109 10.086 1 53.38 20 ALA B C 1
ATOM 1408 O O . ALA B 1 20 ? 2.805 -26.531 9.008 1 53.38 20 ALA B O 1
ATOM 1409 N N . ALA B 1 21 ? 1.543 -27.406 10.461 1 64.5 21 ALA B N 1
ATOM 1410 C CA . ALA B 1 21 ? 0.358 -26.609 10.172 1 64.5 21 ALA B CA 1
ATOM 1411 C C . ALA B 1 21 ? 0.594 -25.141 10.508 1 64.5 21 ALA B C 1
ATOM 1413 O O . ALA B 1 21 ? 0.78 -24.781 11.672 1 64.5 21 ALA B O 1
ATOM 1414 N N . TYR B 1 22 ? 1.27 -24.359 9.516 1 75.88 22 TYR B N 1
ATOM 1415 C CA . TYR B 1 22 ? 1.407 -22.922 9.781 1 75.88 22 TYR B CA 1
ATOM 1416 C C . TYR B 1 22 ? 0.049 -22.297 10.055 1 75.88 22 TYR B C 1
ATOM 1418 O O . TYR B 1 22 ? -0.962 -22.703 9.484 1 75.88 22 TYR B O 1
ATOM 1426 N N . ALA B 1 23 ? 0.091 -21.484 11.055 1 81.75 23 ALA B N 1
ATOM 1427 C CA . ALA B 1 23 ? -1.122 -20.766 11.422 1 81.75 23 ALA B CA 1
ATOM 1428 C C . ALA B 1 23 ? -1.68 -19.984 10.234 1 81.75 23 ALA B C 1
ATOM 1430 O O . ALA B 1 23 ? -0.92 -19.469 9.406 1 81.75 23 ALA B O 1
ATOM 1431 N N . GLN B 1 24 ? -2.951 -19.953 10.102 1 87.12 24 GLN B N 1
ATOM 1432 C CA . GLN B 1 24 ? -3.643 -19.203 9.055 1 87.12 24 GLN B CA 1
ATOM 1433 C C . GLN B 1 24 ? -3.559 -17.703 9.312 1 87.12 24 GLN B C 1
ATOM 1435 O O . GLN B 1 24 ? -3.514 -17.266 10.461 1 87.12 24 GLN B O 1
ATOM 1440 N N . VAL B 1 25 ? -3.475 -16.938 8.266 1 92.69 25 VAL B N 1
ATOM 1441 C CA . VAL B 1 25 ? -3.404 -15.477 8.312 1 92.69 25 VAL B CA 1
ATOM 1442 C C . VAL B 1 25 ? -4.797 -14.898 8.562 1 92.69 25 VAL B C 1
ATOM 1444 O O . VAL B 1 25 ? -5.766 -15.297 7.914 1 92.69 25 VAL B O 1
ATOM 1447 N N . PRO B 1 26 ? -4.902 -14.148 9.57 1 93.88 26 PRO B N 1
ATOM 1448 C CA . PRO B 1 26 ? -6.156 -13.398 9.664 1 93.88 26 PRO B CA 1
ATOM 1449 C C . PRO B 1 26 ? -6.324 -12.383 8.539 1 93.88 26 PRO B C 1
ATOM 1451 O O . PRO B 1 26 ? -5.344 -11.789 8.086 1 93.88 26 PRO B O 1
ATOM 1454 N N . TYR B 1 27 ? -7.555 -12.156 8.117 1 95.12 27 TYR B N 1
ATOM 1455 C CA . TYR B 1 27 ? -7.844 -11.203 7.047 1 95.12 27 TYR B CA 1
ATOM 1456 C C . TYR B 1 27 ? -8.734 -10.07 7.551 1 95.12 27 TYR B C 1
ATOM 1458 O O . TYR B 1 27 ? -9.695 -10.312 8.281 1 95.12 27 TYR B O 1
ATOM 1466 N N . PRO B 1 28 ? -8.539 -8.891 7.207 1 96.75 28 PRO B N 1
ATOM 1467 C CA . PRO B 1 28 ? -7.379 -8.406 6.449 1 96.75 28 PRO B CA 1
ATOM 1468 C C . PRO B 1 28 ? -6.141 -8.211 7.324 1 96.75 28 PRO B C 1
ATOM 1470 O O . PRO B 1 28 ? -6.25 -8.148 8.547 1 96.75 28 PRO B O 1
ATOM 1473 N N . CYS B 1 29 ? -5.004 -8.172 6.672 1 96.81 29 CYS B N 1
ATOM 1474 C CA . CYS B 1 29 ? -3.732 -7.941 7.352 1 96.81 29 CYS B CA 1
ATOM 1475 C C . CYS B 1 29 ? -2.793 -7.113 6.484 1 96.81 29 CYS B C 1
ATOM 1477 O O . CYS B 1 29 ? -2.934 -7.082 5.262 1 96.81 29 CYS B O 1
ATOM 1479 N N . SER B 1 30 ? -1.967 -6.398 7.105 1 97.25 30 SER B N 1
ATOM 1480 C CA . SER B 1 30 ? -0.92 -5.656 6.41 1 97.25 30 SER B CA 1
ATOM 1481 C C . SER B 1 30 ? 0.441 -5.875 7.062 1 97.25 30 SER B C 1
ATOM 1483 O O . SER B 1 30 ? 0.539 -5.977 8.289 1 97.25 30 SER B O 1
ATOM 1485 N N . VAL B 1 31 ? 1.452 -5.906 6.281 1 97.38 31 VAL B N 1
ATOM 1486 C CA . VAL B 1 31 ? 2.807 -6.094 6.789 1 97.38 31 VAL B CA 1
ATOM 1487 C C . VAL B 1 31 ? 3.766 -5.148 6.066 1 97.38 31 VAL B C 1
ATOM 1489 O O . VAL B 1 31 ? 3.521 -4.766 4.922 1 97.38 31 VAL B O 1
ATOM 1492 N N . VAL B 1 32 ? 4.844 -4.859 6.738 1 98.31 32 VAL B N 1
ATOM 1493 C CA . VAL B 1 32 ? 5.902 -4.047 6.148 1 98.31 32 VAL B CA 1
ATOM 1494 C C . VAL B 1 32 ? 6.832 -4.93 5.316 1 98.31 32 VAL B C 1
ATOM 1496 O O . VAL B 1 32 ? 7.109 -6.07 5.691 1 98.31 32 VAL B O 1
ATOM 1499 N N . LEU B 1 33 ? 7.246 -4.438 4.199 1 98.75 33 LEU B N 1
ATOM 1500 C CA . LEU B 1 33 ? 8.32 -5.031 3.408 1 98.75 33 LEU B CA 1
ATOM 1501 C C . LEU B 1 33 ? 9.602 -4.219 3.541 1 98.75 33 LEU B C 1
ATOM 1503 O O . LEU B 1 33 ? 9.617 -3.018 3.262 1 98.75 33 LEU B O 1
ATOM 1507 N N . ASP B 1 34 ? 10.688 -4.879 3.904 1 98.38 34 ASP B N 1
ATOM 1508 C CA . ASP B 1 34 ? 11.961 -4.219 4.152 1 98.38 34 ASP B CA 1
ATOM 1509 C C . ASP B 1 34 ? 12.938 -4.453 2.998 1 98.38 34 ASP B C 1
ATOM 1511 O O . ASP B 1 34 ? 12.867 -5.484 2.324 1 98.38 34 ASP B O 1
ATOM 1515 N N . PRO B 1 35 ? 13.805 -3.463 2.787 1 98.5 35 PRO B N 1
ATOM 1516 C CA . PRO B 1 35 ? 14.812 -3.701 1.755 1 98.5 35 PRO B CA 1
ATOM 1517 C C . PRO B 1 35 ? 15.773 -4.836 2.117 1 98.5 35 PRO B C 1
ATOM 1519 O O . PRO B 1 35 ? 16.125 -5 3.287 1 98.5 35 PRO B O 1
ATOM 1522 N N . VAL B 1 36 ? 16.094 -5.629 1.119 1 97.31 36 VAL B N 1
ATOM 1523 C CA . VAL B 1 36 ? 16.984 -6.766 1.334 1 97.31 36 VAL B CA 1
ATOM 1524 C C . VAL B 1 36 ? 18.422 -6.285 1.386 1 97.31 36 VAL B C 1
ATOM 1526 O O . VAL B 1 36 ? 19.297 -6.969 1.93 1 97.31 36 VAL B O 1
ATOM 1529 N N . ARG B 1 37 ? 18.688 -5.168 0.752 1 93.31 37 ARG B N 1
ATOM 1530 C CA . ARG B 1 37 ? 19.969 -4.48 0.823 1 93.31 37 ARG B CA 1
ATOM 1531 C C . ARG B 1 37 ? 19.781 -3.004 1.162 1 93.31 37 ARG B C 1
ATOM 1533 O O . ARG B 1 37 ? 18.656 -2.555 1.4 1 93.31 37 ARG B O 1
ATOM 1540 N N . ASP B 1 38 ? 20.875 -2.373 1.136 1 92.56 38 ASP B N 1
ATOM 1541 C CA . ASP B 1 38 ? 20.812 -0.976 1.551 1 92.56 38 ASP B CA 1
ATOM 1542 C C . ASP B 1 38 ? 20.328 -0.086 0.406 1 92.56 38 ASP B C 1
ATOM 1544 O O . ASP B 1 38 ? 21.141 0.463 -0.342 1 92.56 38 ASP B O 1
ATOM 1548 N N . ILE B 1 39 ? 19.109 -0.008 0.267 1 95.5 39 ILE B N 1
ATOM 1549 C CA . ILE B 1 39 ? 18.484 0.945 -0.64 1 95.5 39 ILE B CA 1
ATOM 1550 C C . ILE B 1 39 ? 17.859 2.088 0.161 1 95.5 39 ILE B C 1
ATOM 1552 O O . ILE B 1 39 ? 16.828 1.912 0.811 1 95.5 39 ILE B O 1
ATOM 1556 N N . PRO B 1 40 ? 18.453 3.209 0.061 1 94.12 40 PRO B N 1
ATOM 1557 C CA . PRO B 1 40 ? 18 4.316 0.909 1 94.12 40 PRO B CA 1
ATOM 1558 C C . PRO B 1 40 ? 16.5 4.574 0.794 1 94.12 40 PRO B C 1
ATOM 1560 O O . PRO B 1 40 ? 15.961 4.594 -0.313 1 94.12 40 PRO B O 1
ATOM 1563 N N . ASN B 1 41 ? 15.82 4.668 1.909 1 96.62 41 ASN B N 1
ATOM 1564 C CA . ASN B 1 41 ? 14.438 5.094 2.062 1 96.62 41 ASN B CA 1
ATOM 1565 C C . ASN B 1 41 ? 13.469 4.023 1.573 1 96.62 41 ASN B C 1
ATOM 1567 O O . ASN B 1 41 ? 12.266 4.09 1.854 1 96.62 41 ASN B O 1
ATOM 1571 N N . ALA B 1 42 ? 13.914 3.031 0.764 1 98.12 42 ALA B N 1
ATOM 1572 C CA . ALA B 1 42 ? 13.016 2.057 0.156 1 98.12 42 ALA B CA 1
ATOM 1573 C C . ALA B 1 42 ? 12.266 1.262 1.222 1 98.12 42 ALA B C 1
ATOM 1575 O O . ALA B 1 42 ? 12.875 0.734 2.154 1 98.12 42 ALA B O 1
ATOM 1576 N N . ARG B 1 43 ? 10.953 1.189 1.103 1 98.5 43 ARG B N 1
ATOM 1577 C CA . ARG B 1 43 ? 10.07 0.412 1.962 1 98.5 43 ARG B CA 1
ATOM 1578 C C . ARG B 1 43 ? 8.797 0.009 1.219 1 98.5 43 ARG B C 1
ATOM 1580 O O . ARG B 1 43 ? 8.461 0.604 0.195 1 98.5 43 ARG B O 1
ATOM 1587 N N . GLY B 1 44 ? 8.18 -1.003 1.687 1 98.88 44 GLY B N 1
ATOM 1588 C CA . GLY B 1 44 ? 6.891 -1.383 1.137 1 98.88 44 GLY B CA 1
ATOM 1589 C C . GLY B 1 44 ? 5.93 -1.911 2.184 1 98.88 44 GLY B C 1
ATOM 1590 O O . GLY B 1 44 ? 6.273 -2.002 3.363 1 98.88 44 GLY B O 1
ATOM 1591 N N . THR B 1 45 ? 4.766 -2.117 1.782 1 98.75 45 THR B N 1
ATOM 1592 C CA . THR B 1 45 ? 3.729 -2.775 2.568 1 98.75 45 THR B CA 1
ATOM 1593 C C . THR B 1 45 ? 2.881 -3.689 1.688 1 98.75 45 THR B C 1
ATOM 1595 O O . THR B 1 45 ? 2.727 -3.438 0.491 1 98.75 45 THR B O 1
ATOM 1598 N N . ALA B 1 46 ? 2.414 -4.719 2.26 1 98.81 46 ALA B N 1
ATOM 1599 C CA . ALA B 1 46 ? 1.509 -5.641 1.583 1 98.81 46 ALA B CA 1
ATOM 1600 C C . ALA B 1 46 ? 0.157 -5.703 2.289 1 98.81 46 ALA B C 1
ATOM 1602 O O . ALA B 1 46 ? 0.095 -5.785 3.518 1 98.81 46 ALA B O 1
ATOM 1603 N N . LEU B 1 47 ? -0.861 -5.637 1.527 1 98.75 47 LEU B N 1
ATOM 1604 C CA . LEU B 1 47 ? -2.234 -5.828 1.98 1 98.75 47 LEU B CA 1
ATOM 1605 C C . LEU B 1 47 ? -2.725 -7.234 1.654 1 98.75 47 LEU B C 1
ATOM 1607 O O . LEU B 1 47 ? -2.727 -7.641 0.49 1 98.75 47 LEU B O 1
ATOM 1611 N N . ILE B 1 48 ? -3.055 -7.957 2.648 1 98.38 48 ILE B N 1
ATOM 1612 C CA . ILE B 1 48 ? -3.619 -9.297 2.533 1 98.38 48 ILE B CA 1
ATOM 1613 C C . ILE B 1 48 ? -5.109 -9.258 2.869 1 98.38 48 ILE B C 1
ATOM 1615 O O . ILE B 1 48 ? -5.492 -8.898 3.984 1 98.38 48 ILE B O 1
ATOM 1619 N N . ALA B 1 49 ? -5.918 -9.625 1.863 1 97.81 49 ALA B N 1
ATOM 1620 C CA . ALA B 1 49 ? -7.355 -9.477 2.053 1 97.81 49 ALA B CA 1
ATOM 1621 C C . ALA B 1 49 ? -8.125 -10.562 1.298 1 97.81 49 ALA B C 1
ATOM 1623 O O . ALA B 1 49 ? -7.555 -11.258 0.458 1 97.81 49 ALA B O 1
ATOM 1624 N N . LYS B 1 50 ? -9.344 -10.688 1.698 1 96.88 50 LYS B N 1
ATOM 1625 C CA . LYS B 1 50 ? -10.281 -11.5 0.928 1 96.88 50 LYS B CA 1
ATOM 1626 C C . LYS B 1 50 ? -11.109 -10.641 -0.024 1 96.88 50 LYS B C 1
ATOM 1628 O O . LYS B 1 50 ? -11.484 -9.516 0.314 1 96.88 50 LYS B O 1
ATOM 1633 N N . VAL B 1 51 ? -11.312 -11.188 -1.164 1 95.75 51 VAL B N 1
ATOM 1634 C CA . VAL B 1 51 ? -12.133 -10.484 -2.146 1 95.75 51 VAL B CA 1
ATOM 1635 C C . VAL B 1 51 ? -13.148 -11.445 -2.758 1 95.75 51 VAL B C 1
ATOM 1637 O O . VAL B 1 51 ? -12.836 -12.617 -2.994 1 95.75 51 VAL B O 1
ATOM 1640 N N . LYS B 1 52 ? -14.289 -10.977 -2.945 1 94.31 52 LYS B N 1
ATOM 1641 C CA . LYS B 1 52 ? -15.32 -11.727 -3.654 1 94.31 52 LYS B CA 1
ATOM 1642 C C . LYS B 1 52 ? -15.445 -11.258 -5.102 1 94.31 52 LYS B C 1
ATOM 1644 O O . LYS B 1 52 ? -15.727 -10.086 -5.359 1 94.31 52 LYS B O 1
ATOM 1649 N N . LYS B 1 53 ? -15.18 -12.164 -5.996 1 89.56 53 LYS B N 1
ATOM 1650 C CA . LYS B 1 53 ? -15.289 -11.836 -7.414 1 89.56 53 LYS B CA 1
ATOM 1651 C C . LYS B 1 53 ? -15.664 -13.062 -8.242 1 89.56 53 LYS B C 1
ATOM 1653 O O . LYS B 1 53 ? -15.539 -14.195 -7.77 1 89.56 53 LYS B O 1
ATOM 1658 N N . PRO B 1 54 ? -16.172 -12.805 -9.438 1 85.88 54 PRO B N 1
ATOM 1659 C CA . PRO B 1 54 ? -16.484 -13.961 -10.273 1 85.88 54 PRO B CA 1
ATOM 1660 C C . PRO B 1 54 ? -15.266 -14.836 -10.555 1 85.88 54 PRO B C 1
ATOM 1662 O O . PRO B 1 54 ? -14.141 -14.336 -10.625 1 85.88 54 PRO B O 1
ATOM 1665 N N . TYR B 1 55 ? -15.523 -16.031 -10.734 1 79.88 55 TYR B N 1
ATOM 1666 C CA . TYR B 1 55 ? -14.461 -17 -10.969 1 79.88 55 TYR B CA 1
ATOM 1667 C C . TYR B 1 55 ? -13.812 -16.766 -12.328 1 79.88 55 TYR B C 1
ATOM 1669 O O . TYR B 1 55 ? -12.602 -16.922 -12.484 1 79.88 55 TYR B O 1
ATOM 1677 N N . THR B 1 56 ? -14.672 -16.516 -13.242 1 77.06 56 THR B N 1
ATOM 1678 C CA . THR B 1 56 ? -14.203 -16.188 -14.586 1 77.06 56 THR B CA 1
ATOM 1679 C C . THR B 1 56 ? -14.797 -14.859 -15.055 1 77.06 56 THR B C 1
ATOM 1681 O O . THR B 1 56 ? -15.688 -14.312 -14.406 1 77.06 56 THR B O 1
ATOM 1684 N N . GLU B 1 57 ? -14.219 -14.383 -16.094 1 74.38 57 GLU B N 1
ATOM 1685 C CA . GLU B 1 57 ? -14.727 -13.133 -16.672 1 74.38 57 GLU B CA 1
ATOM 1686 C C . GLU B 1 57 ? -16 -13.375 -17.469 1 74.38 57 GLU B C 1
ATOM 1688 O O . GLU B 1 57 ? -16.594 -12.43 -18 1 74.38 57 GLU B O 1
ATOM 1693 N N . ALA B 1 58 ? -16.422 -14.617 -17.453 1 77.06 58 ALA B N 1
ATOM 1694 C CA . ALA B 1 58 ? -17.641 -14.938 -18.188 1 77.06 58 ALA B CA 1
ATOM 1695 C C . ALA B 1 58 ? -18.875 -14.445 -17.453 1 77.06 58 ALA B C 1
ATOM 1697 O O . ALA B 1 58 ? -18.953 -14.531 -16.219 1 77.06 58 ALA B O 1
ATOM 1698 N N . PRO B 1 59 ? -19.812 -13.883 -18.344 1 75.56 59 PRO B N 1
ATOM 1699 C CA . PRO B 1 59 ? -21.078 -13.516 -17.703 1 75.56 59 PRO B CA 1
ATOM 1700 C C . PRO B 1 59 ? -21.719 -14.688 -16.969 1 75.56 59 PRO B C 1
ATOM 1702 O O . PRO B 1 59 ? -21.703 -15.82 -17.453 1 75.56 59 PRO B O 1
ATOM 1705 N N . GLY B 1 60 ? -22.125 -14.469 -15.727 1 78.81 60 GLY B N 1
ATOM 1706 C CA . GLY B 1 60 ? -22.828 -15.477 -14.945 1 78.81 60 GLY B CA 1
ATOM 1707 C C . GLY B 1 60 ? -21.891 -16.328 -14.094 1 78.81 60 GLY B C 1
ATOM 1708 O O . GLY B 1 60 ? -22.344 -17.234 -13.406 1 78.81 60 GLY B O 1
ATOM 1709 N N . SER B 1 61 ? -20.703 -16.031 -14.242 1 83.81 61 SER B N 1
ATOM 1710 C CA . SER B 1 61 ? -19.75 -16.781 -13.414 1 83.81 61 SER B CA 1
ATOM 1711 C C . SER B 1 61 ? -20.078 -16.609 -11.93 1 83.81 61 SER B C 1
ATOM 1713 O O . SER B 1 61 ? -20.375 -15.508 -11.477 1 83.81 61 SER B O 1
ATOM 1715 N N . PRO B 1 62 ? -20.062 -17.766 -11.195 1 90.06 62 PRO B N 1
ATOM 1716 C CA . PRO B 1 62 ? -20.359 -17.656 -9.773 1 90.06 62 PRO B CA 1
ATOM 1717 C C . PRO B 1 62 ? -19.328 -16.828 -9.008 1 90.06 62 PRO B C 1
ATOM 1719 O O . PRO B 1 62 ? -18.141 -16.859 -9.344 1 90.06 62 PRO B O 1
ATOM 1722 N N . VAL B 1 63 ? -19.797 -16.031 -8.055 1 89.94 63 VAL B N 1
ATOM 1723 C CA . VAL B 1 63 ? -18.938 -15.234 -7.191 1 89.94 63 VAL B CA 1
ATOM 1724 C C . VAL B 1 63 ? -18.344 -16.109 -6.098 1 89.94 63 VAL B C 1
ATOM 1726 O O . VAL B 1 63 ? -19.062 -16.875 -5.445 1 89.94 63 VAL B O 1
ATOM 1729 N N . ARG B 1 64 ? -17.047 -16.031 -6.027 1 92.12 64 ARG B N 1
ATOM 1730 C CA . ARG B 1 64 ? -16.344 -16.781 -5 1 92.12 64 ARG B CA 1
ATOM 1731 C C . ARG B 1 64 ? -15.367 -15.891 -4.234 1 92.12 64 ARG B C 1
ATOM 1733 O O . ARG B 1 64 ? -14.906 -14.875 -4.758 1 92.12 64 ARG B O 1
ATOM 1740 N N . GLU B 1 65 ? -15.172 -16.359 -3.057 1 94.62 65 GLU B N 1
ATOM 1741 C CA . GLU B 1 65 ? -14.188 -15.656 -2.244 1 94.62 65 GLU B CA 1
ATOM 1742 C C . GLU B 1 65 ? -12.773 -16.109 -2.574 1 94.62 65 GLU B C 1
ATOM 1744 O O . GLU B 1 65 ? -12.516 -17.312 -2.711 1 94.62 65 GLU B O 1
ATOM 1749 N N . ARG B 1 66 ? -11.898 -15.156 -2.791 1 94.81 66 ARG B N 1
ATOM 1750 C CA . ARG B 1 66 ? -10.477 -15.383 -3.041 1 94.81 66 ARG B CA 1
ATOM 1751 C C . ARG B 1 66 ? -9.609 -14.547 -2.107 1 94.81 66 ARG B C 1
ATOM 1753 O O . ARG B 1 66 ? -10.109 -13.641 -1.433 1 94.81 66 ARG B O 1
ATOM 1760 N N . GLN B 1 67 ? -8.367 -14.961 -2.018 1 96.12 67 GLN B N 1
ATOM 1761 C CA . GLN B 1 67 ? -7.398 -14.141 -1.295 1 96.12 67 GLN B CA 1
ATOM 1762 C C . GLN B 1 67 ? -6.648 -13.211 -2.244 1 96.12 67 GLN B C 1
ATOM 1764 O O . GLN B 1 67 ? -6.488 -13.516 -3.426 1 96.12 67 GLN B O 1
ATOM 1769 N N . SER B 1 68 ? -6.336 -12.109 -1.725 1 97.19 68 SER B N 1
ATOM 1770 C CA . SER B 1 68 ? -5.637 -11.094 -2.506 1 97.19 68 SER B CA 1
ATOM 1771 C C . SER B 1 68 ? -4.383 -10.609 -1.786 1 97.19 68 SER B C 1
ATOM 1773 O O . SER B 1 68 ? -4.367 -10.5 -0.559 1 97.19 68 SER B O 1
ATOM 1775 N N . VAL B 1 69 ? -3.34 -10.398 -2.57 1 98.56 69 VAL B N 1
ATOM 1776 C CA . VAL B 1 69 ? -2.129 -9.719 -2.123 1 98.56 69 VAL B CA 1
ATOM 1777 C C . VAL B 1 69 ? -1.926 -8.445 -2.934 1 98.56 69 VAL B C 1
ATOM 1779 O O . VAL B 1 69 ? -1.852 -8.484 -4.164 1 98.56 69 VAL B O 1
ATOM 1782 N N . GLY B 1 70 ? -1.94 -7.32 -2.291 1 98.62 70 GLY B N 1
ATOM 1783 C CA . GLY B 1 70 ? -1.567 -6.047 -2.881 1 98.62 70 GLY B CA 1
ATOM 1784 C C . GLY B 1 70 ? -0.323 -5.441 -2.26 1 98.62 70 GLY B C 1
ATOM 1785 O O . GLY B 1 70 ? -0.143 -5.496 -1.041 1 98.62 70 GLY B O 1
ATOM 1786 N N . ILE B 1 71 ? 0.56 -4.891 -3.082 1 98.94 71 ILE B N 1
ATOM 1787 C CA . ILE B 1 71 ? 1.804 -4.312 -2.588 1 98.94 71 ILE B CA 1
ATOM 1788 C C . ILE B 1 71 ? 1.87 -2.832 -2.965 1 98.94 71 ILE B C 1
ATOM 1790 O O . ILE B 1 71 ? 1.522 -2.455 -4.086 1 98.94 71 ILE B O 1
ATOM 1794 N N . TYR B 1 72 ? 2.256 -2.025 -2.053 1 98.94 72 TYR B N 1
ATOM 1795 C CA . TYR B 1 72 ? 2.74 -0.667 -2.262 1 98.94 72 TYR B CA 1
ATOM 1796 C C . TYR B 1 72 ? 4.195 -0.533 -1.827 1 98.94 72 TYR B C 1
ATOM 1798 O O . TYR B 1 72 ? 4.551 -0.914 -0.71 1 98.94 72 TYR B O 1
ATOM 1806 N N . ALA B 1 73 ? 5 -0.109 -2.746 1 98.88 73 ALA B N 1
ATOM 1807 C CA . ALA B 1 73 ? 6.418 0.135 -2.48 1 98.88 73 ALA B CA 1
ATOM 1808 C C . ALA B 1 73 ? 6.812 1.555 -2.875 1 98.88 73 ALA B C 1
ATOM 1810 O O . ALA B 1 73 ? 6.387 2.057 -3.92 1 98.88 73 ALA B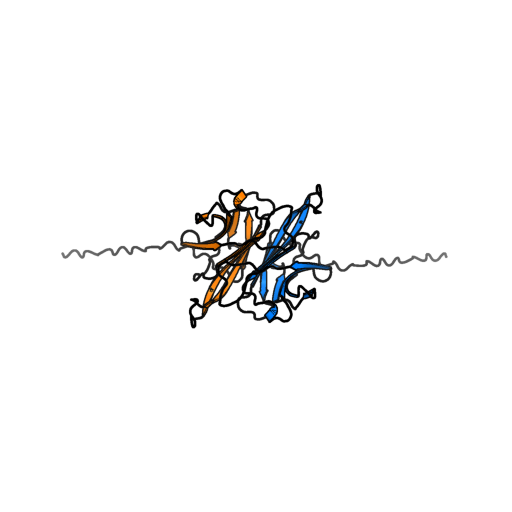 O 1
ATOM 1811 N N . ASP B 1 74 ? 7.621 2.145 -2.033 1 97.94 74 ASP B N 1
ATOM 1812 C CA . ASP B 1 74 ? 8.016 3.52 -2.332 1 97.94 74 ASP B CA 1
ATOM 1813 C C . ASP B 1 74 ? 9.531 3.693 -2.227 1 97.94 74 ASP B C 1
ATOM 1815 O O . ASP B 1 74 ? 10.219 2.852 -1.646 1 97.94 74 ASP B O 1
ATOM 1819 N N . TRP B 1 75 ? 10.016 4.777 -2.945 1 96.94 75 TRP B N 1
ATOM 1820 C CA . TRP B 1 75 ? 11.422 5.176 -2.979 1 96.94 75 TRP B CA 1
ATOM 1821 C C . TRP B 1 75 ? 12.281 4.098 -3.637 1 96.94 75 TRP B C 1
ATOM 1823 O O . TRP B 1 75 ? 13.43 3.883 -3.24 1 96.94 75 TRP B O 1
ATOM 1833 N N . LEU B 1 76 ? 11.641 3.391 -4.523 1 97.94 76 LEU B N 1
ATOM 1834 C CA . LEU B 1 76 ? 12.406 2.418 -5.297 1 97.94 76 LEU B CA 1
ATOM 1835 C C . LEU B 1 76 ? 13.203 3.105 -6.398 1 97.94 76 LEU B C 1
ATOM 1837 O O . LEU B 1 76 ? 12.664 3.953 -7.121 1 97.94 76 LEU B O 1
ATOM 1841 N N . PRO B 1 77 ? 14.43 2.688 -6.508 1 96.75 77 PRO B N 1
ATOM 1842 C CA . PRO B 1 77 ? 15.172 3.189 -7.664 1 96.75 77 PRO B CA 1
ATOM 1843 C C . PRO B 1 77 ? 14.609 2.688 -8.992 1 96.75 77 PRO B C 1
ATOM 1845 O O . PRO B 1 77 ? 13.758 1.793 -9.008 1 96.75 77 PRO B O 1
ATOM 1848 N N . ASP B 1 78 ? 15.07 3.332 -10.062 1 96.62 78 ASP B N 1
ATOM 1849 C CA . ASP B 1 78 ? 14.742 2.82 -11.391 1 96.62 78 ASP B CA 1
ATOM 1850 C C . ASP B 1 78 ? 15.117 1.346 -11.523 1 96.62 78 ASP B C 1
ATOM 1852 O O . ASP B 1 78 ? 16.234 0.949 -11.148 1 96.62 78 ASP B O 1
ATOM 1856 N N . PRO B 1 79 ? 14.18 0.57 -12 1 98.25 79 PRO B N 1
ATOM 1857 C CA . PRO B 1 79 ? 14.508 -0.848 -12.156 1 98.25 79 PRO B CA 1
ATOM 1858 C C . PRO B 1 79 ? 15.82 -1.067 -12.914 1 98.25 79 PRO B C 1
ATOM 1860 O O . PRO B 1 79 ? 16.547 -2.027 -12.633 1 98.25 79 PRO B O 1
ATOM 1863 N N . ALA B 1 80 ? 16.109 -0.182 -13.82 1 97.88 80 ALA B N 1
ATOM 1864 C CA . ALA B 1 80 ? 17.312 -0.316 -14.648 1 97.88 80 ALA B CA 1
ATOM 1865 C C . ALA B 1 80 ? 18.578 -0.225 -13.805 1 97.88 80 ALA B C 1
ATOM 1867 O O . ALA B 1 80 ? 19.656 -0.612 -14.25 1 97.88 80 ALA B O 1
ATOM 1868 N N . SER B 1 81 ? 18.484 0.312 -12.625 1 96.88 81 SER B N 1
ATOM 1869 C CA . SER B 1 81 ? 19.641 0.425 -11.75 1 96.88 81 SER B CA 1
ATOM 1870 C C . SER B 1 81 ? 20.062 -0.939 -11.211 1 96.88 81 SER B C 1
ATOM 1872 O O . SER B 1 81 ? 21.172 -1.089 -10.68 1 96.88 81 SER B O 1
ATOM 1874 N N . PHE B 1 82 ? 19.266 -1.91 -11.367 1 97.69 82 PHE B N 1
ATO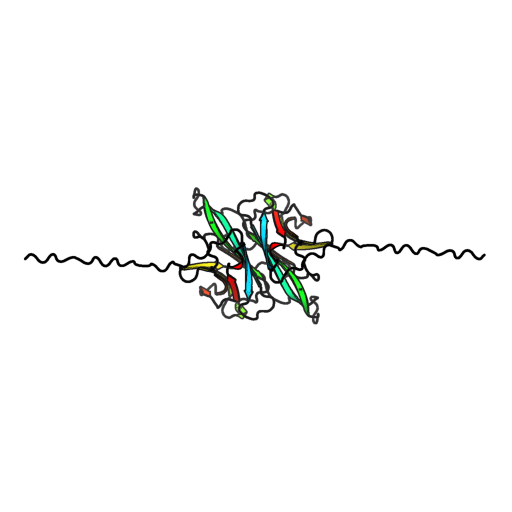M 1875 C CA . PHE B 1 82 ? 19.562 -3.246 -10.867 1 97.69 82 PHE B CA 1
ATOM 1876 C C . PHE B 1 82 ? 20.031 -4.16 -11.992 1 97.69 82 PHE B C 1
ATOM 1878 O O . PHE B 1 82 ? 20.297 -5.344 -11.773 1 97.69 82 PHE B O 1
ATOM 1885 N N . GLY B 1 83 ? 20.016 -3.693 -13.234 1 98.06 83 GLY B N 1
ATOM 1886 C CA . GLY B 1 83 ? 20.375 -4.48 -14.406 1 98.06 83 GLY B CA 1
ATOM 1887 C C . GLY B 1 83 ? 19.438 -4.258 -15.57 1 98.06 83 GLY B C 1
ATOM 1888 O O . GLY B 1 83 ? 18.922 -3.152 -15.766 1 98.06 83 GLY B O 1
ATOM 1889 N N . ASP B 1 84 ? 19.281 -5.336 -16.422 1 98.38 84 ASP B N 1
ATOM 1890 C CA . ASP B 1 84 ? 18.438 -5.25 -17.609 1 98.38 84 ASP B CA 1
ATOM 1891 C C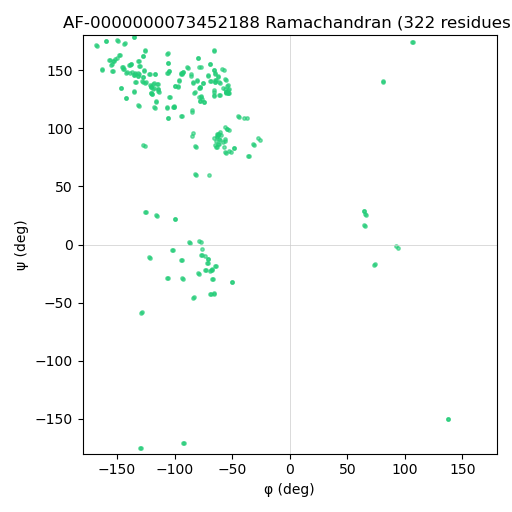 . ASP B 1 84 ? 16.969 -5.457 -17.25 1 98.38 84 ASP B C 1
ATOM 1893 O O . ASP B 1 84 ? 16.344 -6.43 -17.672 1 98.38 84 ASP B O 1
ATOM 1897 N N . TYR B 1 85 ? 16.5 -4.578 -16.406 1 98.81 85 TYR B N 1
ATOM 1898 C CA . TYR B 1 85 ? 15.102 -4.633 -15.977 1 98.81 85 TYR B CA 1
ATOM 1899 C C . TYR B 1 85 ? 14.375 -3.338 -16.312 1 98.81 85 TYR B C 1
ATOM 1901 O O . TYR B 1 85 ? 14.969 -2.258 -16.297 1 98.81 85 TYR B O 1
ATOM 1909 N N . ASP B 1 86 ? 13.094 -3.414 -16.625 1 98.5 86 ASP B N 1
ATOM 1910 C CA . ASP B 1 86 ? 12.336 -2.223 -17 1 98.5 86 ASP B CA 1
ATOM 1911 C C . ASP B 1 86 ? 11.141 -2.016 -16.078 1 98.5 86 ASP B C 1
ATOM 1913 O O . ASP B 1 86 ? 10.5 -0.963 -16.109 1 98.5 86 ASP B O 1
ATOM 1917 N N . GLN B 1 87 ? 10.828 -2.996 -15.25 1 98.5 87 GLN B N 1
ATOM 1918 C CA . GLN B 1 87 ? 9.734 -2.877 -14.297 1 98.5 87 GLN B CA 1
ATOM 1919 C C . GLN B 1 87 ? 10 -3.705 -13.039 1 98.5 87 GLN B C 1
ATOM 1921 O O . GLN B 1 87 ? 11.078 -4.297 -12.898 1 98.5 87 GLN B O 1
ATOM 1926 N N . PHE B 1 88 ? 9.125 -3.602 -12.078 1 98.81 88 PHE B N 1
ATOM 1927 C CA . PHE B 1 88 ? 9.141 -4.473 -10.906 1 98.81 88 PHE B CA 1
ATOM 1928 C C . PHE B 1 88 ? 8.016 -5.504 -10.984 1 98.81 88 PHE B C 1
ATOM 1930 O O . PHE B 1 88 ? 7.027 -5.301 -11.695 1 98.81 88 PHE B O 1
ATOM 1937 N N . GLU B 1 89 ? 8.203 -6.566 -10.312 1 98.75 89 GLU B N 1
ATOM 1938 C CA . GLU B 1 89 ? 7.16 -7.566 -10.086 1 98.75 89 GLU B CA 1
ATOM 1939 C C . GLU B 1 89 ? 7.012 -7.875 -8.594 1 98.75 89 GLU B C 1
ATOM 1941 O O . GLU B 1 89 ? 7.98 -7.781 -7.84 1 98.75 89 GLU B O 1
ATOM 1946 N N . GLY B 1 90 ? 5.777 -8.109 -8.188 1 98.81 90 GLY B N 1
ATOM 1947 C CA . GLY B 1 90 ? 5.496 -8.664 -6.867 1 98.81 90 GLY B CA 1
ATOM 1948 C C . GLY B 1 90 ? 5.383 -10.172 -6.867 1 98.81 90 GLY B C 1
ATOM 1949 O O . GLY B 1 90 ? 4.91 -10.766 -7.84 1 98.81 90 GLY B O 1
ATOM 1950 N N . ILE B 1 91 ? 5.762 -10.734 -5.801 1 98.69 91 ILE B N 1
ATOM 1951 C CA . ILE B 1 91 ? 5.652 -12.18 -5.625 1 98.69 91 ILE B CA 1
ATOM 1952 C C . ILE B 1 91 ? 5.086 -12.492 -4.242 1 98.69 91 ILE B C 1
ATOM 1954 O O . ILE B 1 91 ? 5.488 -11.883 -3.248 1 98.69 91 ILE B O 1
ATOM 1958 N N . ALA B 1 92 ? 4.152 -13.305 -4.195 1 98.62 92 ALA B N 1
ATOM 1959 C CA . ALA B 1 92 ? 3.746 -13.992 -2.975 1 98.62 92 ALA B CA 1
ATOM 1960 C C . ALA B 1 92 ? 4.004 -15.492 -3.082 1 98.62 92 ALA B C 1
ATOM 1962 O O . ALA B 1 92 ? 3.621 -16.125 -4.066 1 98.62 92 ALA B O 1
ATOM 1963 N N . ARG B 1 93 ? 4.637 -16.016 -2.023 1 98.19 93 ARG B N 1
ATOM 1964 C CA . ARG B 1 93 ? 5.035 -17.422 -2.127 1 98.19 93 ARG B CA 1
ATOM 1965 C C . ARG B 1 93 ? 4.863 -18.141 -0.791 1 98.19 93 ARG B C 1
ATOM 1967 O O . ARG B 1 93 ? 5.332 -17.656 0.242 1 98.19 93 ARG B O 1
ATOM 1974 N N . ILE B 1 94 ? 4.164 -19.188 -0.834 1 96.31 94 ILE B N 1
ATOM 1975 C CA . ILE B 1 94 ? 4.281 -20.172 0.24 1 96.31 94 ILE B CA 1
ATOM 1976 C C . ILE B 1 94 ? 5.453 -21.109 -0.039 1 96.31 94 ILE B C 1
ATOM 1978 O O . ILE B 1 94 ? 5.41 -21.906 -0.979 1 96.31 94 ILE B O 1
ATOM 1982 N N . PRO B 1 95 ? 6.453 -21.031 0.804 1 94.75 95 PRO B N 1
ATOM 1983 C CA . PRO B 1 95 ? 7.676 -21.766 0.474 1 94.75 95 PRO B CA 1
ATOM 1984 C C . PRO B 1 95 ? 7.418 -23.234 0.165 1 94.75 95 PRO B C 1
ATOM 1986 O O . PRO B 1 95 ? 6.672 -23.906 0.886 1 94.75 95 PRO B O 1
ATOM 1989 N N . ASP B 1 96 ? 8.031 -23.719 -0.932 1 91.88 96 ASP B N 1
ATOM 1990 C CA . ASP B 1 96 ? 8.039 -25.109 -1.385 1 91.88 96 ASP B CA 1
ATOM 1991 C C . ASP B 1 96 ? 6.633 -25.562 -1.772 1 91.88 96 ASP B C 1
ATOM 1993 O O . ASP B 1 96 ? 6.363 -26.766 -1.85 1 91.88 96 ASP B O 1
ATOM 1997 N N . GLN B 1 97 ? 5.707 -24.703 -1.982 1 93.81 97 GLN B N 1
ATOM 1998 C CA . GLN B 1 97 ? 4.34 -25.094 -2.305 1 93.81 97 GLN B CA 1
ATOM 1999 C C . GLN B 1 97 ? 3.84 -24.375 -3.551 1 93.81 97 GLN B C 1
ATOM 2001 O O . GLN B 1 97 ? 3.553 -25 -4.57 1 93.81 97 GLN B O 1
ATOM 2006 N N . ILE B 1 98 ? 3.811 -23.094 -3.535 1 96.19 98 ILE B N 1
ATOM 2007 C CA . ILE B 1 98 ? 3.195 -22.359 -4.633 1 96.19 98 ILE B CA 1
ATOM 2008 C C . ILE B 1 98 ? 3.652 -20.906 -4.602 1 96.19 98 ILE B C 1
ATOM 2010 O O . ILE B 1 98 ? 3.984 -20.375 -3.537 1 96.19 98 ILE B O 1
ATOM 2014 N N . SER B 1 99 ? 3.727 -20.234 -5.742 1 97.06 99 SER B N 1
ATOM 2015 C CA . SER B 1 99 ? 4.047 -18.812 -5.859 1 97.06 99 SER B CA 1
ATOM 2016 C C . SER B 1 99 ? 3.092 -18.109 -6.82 1 97.06 99 SER B C 1
ATOM 2018 O O . SER B 1 99 ? 2.633 -18.703 -7.797 1 97.06 99 SER B O 1
ATOM 2020 N N . TRP B 1 100 ? 2.777 -16.875 -6.594 1 97.75 100 TRP B N 1
ATOM 2021 C CA . TRP B 1 100 ? 2.02 -15.977 -7.461 1 97.75 100 TRP B CA 1
ATOM 2022 C C . TRP B 1 100 ? 2.848 -14.75 -7.84 1 97.75 100 TRP B C 1
ATOM 2024 O O . TRP B 1 100 ? 3.461 -14.125 -6.977 1 97.75 100 TRP B O 1
ATOM 2034 N N . ARG B 1 101 ? 2.893 -14.453 -9.055 1 97.88 101 ARG B N 1
ATOM 2035 C CA . ARG B 1 101 ? 3.629 -13.305 -9.57 1 97.88 101 ARG B CA 1
ATOM 2036 C C . ARG B 1 101 ? 2.689 -12.297 -10.234 1 97.88 101 ARG B C 1
ATOM 2038 O O . ARG B 1 101 ? 1.7 -12.688 -10.859 1 97.88 101 ARG B O 1
ATOM 2045 N N . PHE B 1 102 ? 3 -11.07 -10.133 1 97.31 102 PHE B N 1
ATOM 2046 C CA . PHE B 1 102 ? 2.168 -10.039 -10.742 1 97.31 102 PHE B CA 1
ATOM 2047 C C . PHE B 1 102 ? 2.986 -8.789 -11.039 1 97.31 102 PHE B C 1
ATOM 2049 O O . PHE B 1 102 ? 4.004 -8.539 -10.391 1 97.31 102 PHE B O 1
ATOM 2056 N N . THR B 1 103 ? 2.549 -8.047 -11.984 1 97.75 103 THR B N 1
ATOM 2057 C CA . THR B 1 103 ? 3.246 -6.844 -12.422 1 97.75 103 THR B CA 1
ATOM 2058 C C . THR B 1 103 ? 2.982 -5.691 -11.453 1 97.75 103 THR B C 1
ATOM 2060 O O . THR B 1 103 ? 1.85 -5.492 -11.008 1 97.75 103 THR B O 1
ATOM 2063 N N . MET B 1 104 ? 4.055 -5.047 -11.156 1 98.5 104 MET B N 1
ATOM 2064 C CA . MET B 1 104 ? 3.918 -3.768 -10.469 1 98.5 104 MET B CA 1
ATOM 2065 C C . MET B 1 104 ? 3.912 -2.611 -11.461 1 98.5 104 MET B C 1
ATOM 2067 O O . MET B 1 104 ? 4.602 -2.662 -12.484 1 98.5 104 MET B O 1
ATOM 2071 N N . HIS B 1 105 ? 3.184 -1.636 -11.094 1 97.94 105 HIS B N 1
ATOM 2072 C CA . HIS B 1 105 ? 3.08 -0.443 -11.93 1 97.94 105 HIS B CA 1
ATOM 2073 C C . HIS B 1 105 ? 3.531 0.8 -11.172 1 97.94 105 HIS B C 1
ATOM 2075 O O . HIS B 1 105 ? 3.211 0.963 -9.992 1 97.94 105 HIS B O 1
ATOM 2081 N N . GLN B 1 106 ? 4.281 1.608 -11.883 1 97.44 106 GLN B N 1
ATOM 2082 C CA . GLN B 1 106 ? 4.684 2.871 -11.273 1 97.44 106 GLN B CA 1
ATOM 2083 C C . GLN B 1 106 ? 3.477 3.777 -11.039 1 97.44 106 GLN B C 1
ATOM 2085 O O . GLN B 1 106 ? 2.645 3.951 -11.938 1 97.44 106 GLN B O 1
ATOM 2090 N N . VAL B 1 107 ? 3.379 4.234 -9.828 1 97.75 107 VAL B N 1
ATOM 2091 C CA . VAL B 1 107 ? 2.342 5.215 -9.531 1 97.75 107 VAL B CA 1
ATOM 2092 C C . VAL B 1 107 ? 2.734 6.574 -10.117 1 97.75 107 VAL B C 1
ATOM 2094 O O . VAL B 1 107 ? 3.795 7.109 -9.789 1 97.75 107 VAL B O 1
ATOM 2097 N N . GLN B 1 108 ? 1.926 7.145 -10.953 1 93.75 108 GLN B N 1
ATOM 2098 C CA . GLN B 1 108 ? 2.242 8.406 -11.625 1 93.75 108 GLN B CA 1
ATOM 2099 C C . GLN B 1 108 ? 1.878 9.602 -10.75 1 93.75 108 GLN B C 1
ATOM 2101 O O . GLN B 1 108 ? 0.75 10.094 -10.805 1 93.75 108 GLN B O 1
ATOM 2106 N N . GLU B 1 109 ? 2.848 10.008 -10.062 1 91.81 109 GLU B N 1
ATOM 2107 C CA . GLU B 1 109 ? 2.641 11.164 -9.188 1 91.81 109 GLU B CA 1
ATOM 2108 C C . GLU B 1 109 ? 2.641 12.461 -9.992 1 91.81 109 GLU B C 1
ATOM 2110 O O . GLU B 1 109 ? 3.287 12.555 -11.039 1 91.81 109 GLU B O 1
ATOM 2115 N N . ASP B 1 110 ? 1.922 13.453 -9.438 1 86.31 110 ASP B N 1
ATOM 2116 C CA . ASP B 1 110 ? 1.889 14.758 -10.102 1 86.31 110 ASP B CA 1
ATOM 2117 C C . ASP B 1 110 ? 3.266 15.414 -10.078 1 86.31 110 ASP B C 1
ATOM 2119 O O . ASP B 1 110 ? 3.686 16.016 -11.07 1 86.31 110 ASP B O 1
ATOM 2123 N N . ALA B 1 111 ? 3.916 15.297 -8.945 1 80.94 111 ALA B N 1
ATOM 2124 C CA . ALA B 1 111 ? 5.23 15.906 -8.758 1 80.94 111 ALA B CA 1
ATOM 2125 C C . ALA B 1 111 ? 6.246 14.883 -8.266 1 80.94 111 ALA B C 1
ATOM 2127 O O . ALA B 1 111 ? 6.496 14.773 -7.062 1 80.94 111 ALA B O 1
ATOM 2128 N N . PRO B 1 112 ? 6.828 14.18 -9.266 1 77.06 112 PRO B N 1
ATOM 2129 C CA . PRO B 1 112 ? 7.844 13.211 -8.852 1 77.06 112 PRO B CA 1
ATOM 2130 C C . PRO B 1 112 ? 9.047 13.867 -8.172 1 77.06 112 PRO B C 1
ATOM 2132 O O . PRO B 1 112 ? 9.391 15 -8.5 1 77.06 112 PRO B O 1
ATOM 2135 N N . SER B 1 113 ? 9.578 13.133 -7.188 1 74.62 113 SER B N 1
ATOM 2136 C CA . SER B 1 113 ? 10.727 13.664 -6.461 1 74.62 113 SER B CA 1
ATOM 2137 C C . SER B 1 113 ? 11.945 13.773 -7.363 1 74.62 113 SER B C 1
ATOM 2139 O O . SER B 1 113 ? 12.289 12.82 -8.07 1 74.62 113 SER B O 1
ATOM 2141 N N . TRP B 1 114 ? 12.523 14.922 -7.277 1 75.06 114 TRP B N 1
ATOM 2142 C CA . TRP B 1 114 ? 13.766 15.078 -8.023 1 75.06 114 TRP B CA 1
ATOM 2143 C C . TRP B 1 114 ? 14.906 14.305 -7.352 1 75.06 114 TRP B C 1
ATOM 2145 O O . TRP B 1 114 ? 15.938 14.055 -7.969 1 75.06 114 TRP B O 1
ATOM 2155 N N . PHE B 1 115 ? 14.727 14.016 -6.012 1 78.75 115 PHE B N 1
ATOM 2156 C CA . PHE B 1 115 ? 15.734 13.328 -5.215 1 78.75 115 PHE B CA 1
ATOM 2157 C C . PHE B 1 115 ? 15.727 11.836 -5.512 1 78.75 115 PHE B C 1
ATOM 2159 O O . PHE B 1 115 ? 16.672 11.125 -5.18 1 78.75 115 PHE B O 1
ATOM 2166 N N . GLY B 1 116 ? 14.805 11.375 -6.227 1 80.88 116 GLY B N 1
ATOM 2167 C CA . GLY B 1 116 ? 14.781 9.992 -6.688 1 80.88 116 GLY B CA 1
ATOM 2168 C C . GLY B 1 116 ? 13.758 9.141 -5.965 1 80.88 116 GLY B C 1
ATOM 2169 O O . GLY B 1 116 ? 13.039 9.633 -5.09 1 80.88 116 GLY B O 1
ATOM 2170 N N . GLY B 1 117 ? 13.648 7.887 -6.488 1 91.56 117 GLY B N 1
ATOM 2171 C CA . GLY B 1 117 ? 12.703 6.93 -5.941 1 91.56 117 GLY B CA 1
ATOM 2172 C C . GLY B 1 117 ? 11.289 7.133 -6.449 1 91.56 117 GLY B C 1
ATOM 2173 O O . GLY B 1 117 ? 10.859 8.266 -6.688 1 91.56 117 GLY B O 1
ATOM 2174 N N . SER B 1 118 ? 10.672 6.113 -6.68 1 95.94 118 SER B N 1
ATOM 2175 C CA . SER B 1 118 ? 9.305 6.184 -7.184 1 95.94 118 SER B CA 1
ATOM 2176 C C . SER B 1 118 ? 8.414 5.145 -6.508 1 95.94 118 SER B C 1
ATOM 2178 O O . SER B 1 118 ? 8.891 4.078 -6.109 1 95.94 118 SER B O 1
ATOM 2180 N N . PRO B 1 119 ? 7.199 5.504 -6.367 1 97.94 119 PRO B N 1
ATOM 2181 C CA . PRO B 1 119 ? 6.238 4.535 -5.832 1 97.94 119 PRO B CA 1
ATOM 2182 C C . PRO B 1 119 ? 5.742 3.551 -6.887 1 97.94 119 PRO B C 1
ATOM 2184 O O . PRO B 1 119 ? 5.574 3.922 -8.055 1 97.94 119 PRO B O 1
ATOM 2187 N N . TRP B 1 120 ? 5.574 2.332 -6.52 1 98.75 120 TRP B N 1
ATOM 2188 C CA . TRP B 1 120 ? 5.039 1.247 -7.34 1 98.75 120 TRP B CA 1
ATOM 2189 C C . TRP B 1 120 ? 3.959 0.479 -6.586 1 98.75 120 TRP B C 1
ATOM 2191 O O . TRP B 1 120 ? 4.008 0.368 -5.359 1 98.75 120 TRP B O 1
ATOM 2201 N N . ALA B 1 121 ? 2.98 -0.03 -7.293 1 98.88 121 ALA B N 1
ATOM 2202 C CA . ALA B 1 121 ? 1.938 -0.857 -6.688 1 98.88 121 ALA B CA 1
ATOM 2203 C C . ALA B 1 121 ? 1.479 -1.949 -7.648 1 98.88 121 ALA B C 1
ATOM 2205 O O . ALA B 1 121 ? 1.603 -1.804 -8.867 1 98.88 121 ALA B O 1
ATOM 2206 N N . GLY B 1 122 ? 1.014 -3.002 -7.105 1 98.06 122 GLY B N 1
ATOM 2207 C CA . GLY B 1 122 ? 0.457 -4.117 -7.855 1 98.06 122 GLY B CA 1
ATOM 2208 C C . GLY B 1 122 ? -0.282 -5.113 -6.98 1 98.06 122 GLY B C 1
ATOM 2209 O O . GLY B 1 122 ? -0.223 -5.035 -5.754 1 98.06 122 GLY B O 1
ATOM 2210 N N . LYS B 1 123 ? -0.959 -6.047 -7.637 1 97.06 123 LYS B N 1
ATOM 2211 C CA . LYS B 1 123 ? -1.735 -6.992 -6.84 1 97.06 123 LYS B CA 1
ATOM 2212 C C . LYS B 1 123 ? -1.978 -8.289 -7.609 1 97.06 123 LYS B C 1
ATOM 2214 O O . LYS B 1 123 ? -1.839 -8.32 -8.836 1 97.06 123 LYS B O 1
ATOM 2219 N N . PHE B 1 124 ? -2.254 -9.273 -6.938 1 96.25 124 PHE B N 1
ATOM 2220 C CA . PHE B 1 124 ? -2.83 -10.531 -7.402 1 96.25 124 PHE B CA 1
ATOM 2221 C C . PHE B 1 124 ? -4.008 -10.938 -6.527 1 96.25 124 PHE B C 1
ATOM 2223 O O . PHE B 1 124 ? -3.848 -11.164 -5.324 1 96.25 124 PHE B O 1
ATOM 2230 N N . ASP B 1 125 ? -5.176 -11.047 -7.137 1 94.44 125 ASP B N 1
ATOM 2231 C CA . ASP B 1 125 ? -6.344 -11.242 -6.285 1 94.44 125 ASP B CA 1
ATOM 2232 C C . ASP B 1 125 ? -7.125 -12.484 -6.691 1 94.44 125 ASP B C 1
ATOM 2234 O O . ASP B 1 125 ? -8.336 -12.562 -6.484 1 94.44 125 ASP B O 1
ATOM 2238 N N . GLU B 1 126 ? -6.461 -13.461 -7.262 1 92.88 126 GLU B N 1
ATOM 2239 C CA . GLU B 1 126 ? -7.121 -14.688 -7.707 1 92.88 126 GLU B CA 1
ATOM 2240 C C . GLU B 1 126 ? -6.617 -15.891 -6.926 1 92.88 126 GLU B C 1
ATOM 2242 O O . GLU B 1 126 ? -6.656 -17.016 -7.422 1 92.88 126 GLU B O 1
ATOM 2247 N N . ILE B 1 127 ? -6.156 -15.641 -5.789 1 94.69 127 ILE B N 1
ATOM 2248 C CA . ILE B 1 127 ? -5.602 -16.719 -4.992 1 94.69 127 ILE B CA 1
ATOM 2249 C C . ILE B 1 127 ? -6.73 -17.562 -4.395 1 94.69 127 ILE B C 1
ATOM 2251 O O . ILE B 1 127 ? -7.551 -17.047 -3.627 1 94.69 127 ILE B O 1
ATOM 2255 N N . SER B 1 128 ? -6.742 -18.859 -4.602 1 92.19 128 SER B N 1
ATOM 2256 C CA . SER B 1 128 ? -7.801 -19.75 -4.137 1 92.19 128 SER B CA 1
ATOM 2257 C C . SER B 1 128 ? -7.465 -20.344 -2.771 1 92.19 128 SER B C 1
ATOM 2259 O O . SER B 1 128 ? -8.359 -20.656 -1.986 1 92.19 128 SER B O 1
ATOM 2261 N N . SER B 1 129 ? -6.242 -20.516 -2.479 1 89.44 129 SER B N 1
ATOM 2262 C CA . SER B 1 129 ? -5.812 -21.141 -1.234 1 89.44 129 SER B CA 1
ATOM 2263 C C . SER B 1 129 ? -5.66 -20.109 -0.117 1 89.44 129 SER B C 1
ATOM 2265 O O . SER B 1 129 ? -5.34 -18.953 -0.375 1 89.44 129 SER B O 1
ATOM 2267 N N . GLU B 1 130 ? -5.863 -20.641 1.081 1 91.69 130 GLU B N 1
ATOM 2268 C CA . GLU B 1 130 ? -5.551 -19.797 2.234 1 91.69 130 GLU B CA 1
ATOM 2269 C C . GLU B 1 130 ? -4.047 -19.562 2.354 1 91.69 130 GLU B C 1
ATOM 2271 O O . GLU B 1 130 ? -3.25 -20.469 2.096 1 91.69 130 GLU B O 1
ATOM 2276 N N . LEU B 1 131 ? -3.746 -18.359 2.711 1 95.75 131 LEU B N 1
ATOM 2277 C CA . LEU B 1 131 ? -2.342 -18.031 2.93 1 95.75 131 LEU B CA 1
ATOM 2278 C C . LEU B 1 131 ? -1.918 -18.375 4.355 1 95.75 131 LEU B C 1
ATOM 2280 O O . LEU B 1 131 ? -2.729 -18.312 5.281 1 95.75 131 LEU B O 1
ATOM 2284 N N . THR B 1 132 ? -0.718 -18.766 4.473 1 94.69 132 THR B N 1
ATOM 2285 C CA . THR B 1 132 ? -0.153 -19.078 5.777 1 94.69 132 THR B CA 1
ATOM 2286 C C . THR B 1 132 ? 0.823 -18 6.219 1 94.69 132 THR B C 1
ATOM 2288 O O . THR B 1 132 ? 1.302 -17.219 5.398 1 94.69 132 THR B O 1
ATOM 2291 N N . VAL B 1 133 ? 1.135 -18.016 7.527 1 94.56 133 VAL B N 1
ATOM 2292 C CA . VAL B 1 133 ? 1.912 -16.922 8.102 1 94.56 133 VAL B CA 1
ATOM 2293 C C . VAL B 1 133 ? 3.334 -16.953 7.539 1 94.56 133 VAL B C 1
ATOM 2295 O O . VAL B 1 133 ? 4.047 -15.938 7.586 1 94.56 133 VAL B O 1
ATOM 2298 N N . ASN B 1 134 ? 3.801 -18.078 7.012 1 94.5 134 ASN B N 1
ATOM 2299 C CA . ASN B 1 134 ? 5.152 -18.156 6.469 1 94.5 134 ASN B CA 1
ATOM 2300 C C . ASN B 1 134 ? 5.195 -17.734 5.004 1 94.5 134 ASN B C 1
ATOM 2302 O O . ASN B 1 134 ? 6.254 -17.766 4.375 1 94.5 134 ASN B O 1
ATOM 2306 N N . THR B 1 135 ? 4.062 -17.344 4.512 1 97.69 135 THR B N 1
ATOM 2307 C CA . THR B 1 135 ? 4.047 -16.797 3.16 1 97.69 135 THR B CA 1
ATOM 2308 C C . THR B 1 135 ? 5.027 -15.641 3.037 1 97.69 135 THR B C 1
ATOM 2310 O O . THR B 1 135 ? 5.047 -14.734 3.879 1 97.69 135 THR B O 1
ATOM 2313 N N . GLN B 1 136 ? 5.848 -15.68 1.994 1 98.38 136 GLN B N 1
ATOM 2314 C CA . GLN B 1 136 ? 6.801 -14.617 1.703 1 98.38 136 GLN B CA 1
ATOM 2315 C C . GLN B 1 136 ? 6.27 -13.68 0.622 1 98.38 136 GLN B C 1
ATOM 2317 O O . GLN B 1 136 ? 5.684 -14.133 -0.365 1 98.38 136 GLN B O 1
ATOM 2322 N N . VAL B 1 137 ? 6.438 -12.414 0.841 1 98.88 137 VAL B N 1
ATOM 2323 C CA . VAL B 1 137 ? 6.07 -11.391 -0.128 1 98.88 137 VAL B CA 1
ATOM 2324 C C . VAL B 1 137 ? 7.309 -10.586 -0.527 1 98.88 137 VAL B C 1
ATOM 2326 O O . VAL B 1 137 ? 8.062 -10.125 0.334 1 98.88 137 VAL B O 1
ATOM 2329 N N . GLU B 1 138 ? 7.52 -10.438 -1.841 1 98.88 138 GLU B N 1
ATOM 2330 C CA . GLU B 1 138 ? 8.734 -9.797 -2.328 1 98.88 138 GLU B CA 1
ATOM 2331 C C . GLU B 1 138 ? 8.438 -8.867 -3.5 1 98.88 138 GLU B C 1
ATOM 2333 O O . GLU B 1 138 ? 7.43 -9.031 -4.191 1 98.88 138 GLU B O 1
ATOM 2338 N N . VAL B 1 139 ? 9.289 -7.914 -3.658 1 98.94 139 VAL B N 1
ATOM 2339 C CA . VAL B 1 139 ? 9.383 -7.094 -4.863 1 98.94 139 VAL B CA 1
ATOM 2340 C C . VAL B 1 139 ? 10.719 -7.336 -5.555 1 98.94 139 VAL B C 1
ATOM 2342 O O . VAL B 1 139 ? 11.773 -7.312 -4.914 1 98.94 139 VAL B O 1
ATOM 2345 N N . ARG B 1 140 ? 10.648 -7.516 -6.84 1 98.81 140 ARG B N 1
ATOM 2346 C CA . ARG B 1 140 ? 11.844 -7.801 -7.625 1 98.81 140 ARG B CA 1
ATOM 2347 C C . ARG B 1 140 ? 11.867 -6.973 -8.906 1 98.81 140 ARG B C 1
ATOM 2349 O O . ARG B 1 140 ? 10.82 -6.711 -9.5 1 98.81 140 ARG B O 1
ATOM 2356 N N . PRO B 1 141 ? 13.133 -6.574 -9.312 1 98.81 141 PRO B N 1
ATOM 2357 C CA . PRO B 1 141 ? 13.18 -6.039 -10.672 1 98.81 141 PRO B CA 1
ATOM 2358 C C . PRO B 1 141 ? 12.859 -7.09 -11.734 1 98.81 141 PRO B C 1
ATOM 2360 O O . PRO B 1 141 ? 13.117 -8.281 -11.523 1 98.81 141 PRO B O 1
ATOM 2363 N N . PHE B 1 142 ? 12.273 -6.637 -12.859 1 98.81 142 PHE B N 1
ATOM 2364 C CA . PHE B 1 142 ? 11.742 -7.555 -13.859 1 98.81 142 PHE B CA 1
ATOM 2365 C C . PHE B 1 142 ? 11.898 -6.977 -15.266 1 98.81 142 PHE B C 1
ATOM 2367 O O . PHE B 1 142 ? 11.695 -5.777 -15.477 1 98.81 142 PHE B O 1
ATOM 2374 N N . ASN B 1 143 ? 12.352 -7.82 -16.188 1 98.81 143 ASN B N 1
ATOM 2375 C CA . ASN B 1 143 ? 12.391 -7.461 -17.609 1 98.81 143 ASN B CA 1
ATOM 2376 C C . ASN B 1 143 ? 11.141 -7.934 -18.328 1 98.81 143 ASN B C 1
ATOM 2378 O O . ASN B 1 143 ? 10.922 -9.133 -18.5 1 98.81 143 ASN B O 1
ATOM 2382 N N . SER B 1 144 ? 10.336 -6.973 -18.719 1 97.06 144 SER B N 1
ATOM 2383 C CA . SER B 1 144 ? 9.047 -7.312 -19.312 1 97.06 144 SER B CA 1
ATOM 2384 C C . SER B 1 144 ? 9.219 -7.953 -20.672 1 97.06 144 SER B C 1
ATOM 2386 O O . SER B 1 144 ? 8.328 -8.648 -21.156 1 97.06 144 SER B O 1
ATOM 2388 N N . LYS B 1 145 ? 10.305 -7.758 -21.391 1 97.69 145 LYS B N 1
ATOM 2389 C CA . LYS B 1 145 ? 10.562 -8.312 -22.703 1 97.69 145 LYS B CA 1
ATOM 2390 C C . LYS B 1 145 ? 11.109 -9.734 -22.609 1 97.69 145 LYS B C 1
ATOM 2392 O O . LYS B 1 145 ? 10.641 -10.633 -23.312 1 97.69 145 LYS B O 1
ATOM 2397 N N . THR B 1 146 ? 12.062 -9.945 -21.719 1 98.19 146 THR B N 1
ATOM 2398 C CA . THR B 1 146 ? 12.703 -11.25 -21.609 1 98.19 146 THR B CA 1
ATOM 2399 C C . THR B 1 146 ? 12.023 -12.109 -20.547 1 98.19 146 THR B C 1
ATOM 2401 O O . THR B 1 146 ? 12.266 -13.32 -20.469 1 98.19 146 THR B O 1
ATOM 2404 N N . LYS B 1 147 ? 11.188 -11.492 -19.719 1 97.56 147 LYS B N 1
ATOM 2405 C CA . LYS B 1 147 ? 10.438 -12.156 -18.656 1 97.56 147 LYS B CA 1
ATOM 2406 C C . LYS B 1 147 ? 11.367 -12.695 -17.578 1 97.56 147 LYS B C 1
ATOM 2408 O O . LYS B 1 147 ? 11.062 -13.695 -16.922 1 97.56 147 LYS B O 1
ATOM 2413 N N . LYS B 1 148 ? 12.539 -12.078 -17.453 1 98.06 148 LYS B N 1
ATOM 2414 C CA . LYS B 1 148 ? 13.484 -12.461 -16.406 1 98.06 148 LYS B CA 1
ATOM 2415 C C . LYS B 1 148 ? 13.359 -11.547 -15.188 1 98.06 148 LYS B C 1
ATOM 2417 O O . LYS B 1 148 ? 13.258 -10.328 -15.328 1 98.06 148 LYS B O 1
ATOM 2422 N N . ALA B 1 149 ? 13.375 -12.188 -14.031 1 98.12 149 ALA B N 1
ATOM 2423 C CA . ALA B 1 149 ? 13.305 -11.438 -12.781 1 98.12 149 ALA B CA 1
ATOM 2424 C C . ALA B 1 149 ? 14.664 -11.414 -12.078 1 98.12 149 ALA B C 1
ATOM 2426 O O . ALA B 1 149 ? 15.445 -12.359 -12.195 1 98.12 149 ALA B O 1
ATOM 2427 N N . GLY B 1 150 ? 14.938 -10.312 -11.383 1 98.44 150 GLY B N 1
ATOM 2428 C CA . GLY B 1 150 ? 16.125 -10.211 -10.547 1 98.44 150 GLY B CA 1
ATOM 2429 C C . GLY B 1 150 ? 15.891 -10.633 -9.109 1 98.44 150 GLY B C 1
ATOM 2430 O O . GLY B 1 150 ? 14.859 -11.227 -8.797 1 98.44 150 GLY B O 1
ATOM 2431 N N . GLU B 1 151 ? 16.906 -10.375 -8.273 1 98 151 GLU B N 1
ATOM 2432 C CA . GLU B 1 151 ? 16.797 -10.641 -6.84 1 98 151 GLU B CA 1
ATOM 2433 C C . GLU B 1 151 ? 15.812 -9.688 -6.176 1 98 151 GLU B C 1
ATOM 2435 O O . GLU B 1 151 ? 15.609 -8.562 -6.645 1 98 151 GLU B O 1
ATOM 2440 N N . ALA B 1 152 ? 15.281 -10.18 -5.062 1 98.62 152 ALA B N 1
ATOM 2441 C CA . ALA B 1 152 ? 14.336 -9.344 -4.316 1 98.62 152 ALA B CA 1
ATOM 2442 C C . ALA B 1 152 ? 15 -8.055 -3.848 1 98.62 152 ALA B C 1
ATOM 2444 O O . ALA B 1 152 ? 16.156 -8.07 -3.391 1 98.62 152 ALA B O 1
ATOM 2445 N N . VAL B 1 153 ? 14.266 -6.977 -3.947 1 98.81 153 VAL B N 1
ATOM 2446 C CA . VAL B 1 153 ? 14.758 -5.711 -3.416 1 98.81 153 VAL B CA 1
ATOM 2447 C C . VAL B 1 153 ? 14.016 -5.367 -2.129 1 98.81 153 VAL B C 1
ATOM 2449 O O . VAL B 1 153 ? 14.531 -4.637 -1.28 1 98.81 153 VAL B O 1
ATOM 2452 N N . LEU B 1 154 ? 12.789 -5.824 -2.012 1 98.94 154 LEU B N 1
ATOM 2453 C CA . LEU B 1 154 ? 12.008 -5.77 -0.778 1 98.94 154 LEU B CA 1
ATOM 2454 C C . LEU B 1 154 ? 11.484 -7.152 -0.406 1 98.94 154 LEU B C 1
ATOM 2456 O O . LEU B 1 154 ? 11.18 -7.965 -1.283 1 98.94 154 LEU B O 1
ATOM 2460 N N . ARG B 1 155 ? 11.359 -7.32 0.909 1 98.69 155 ARG B N 1
ATOM 2461 C CA . ARG B 1 155 ? 10.852 -8.617 1.353 1 98.69 155 ARG B CA 1
ATOM 2462 C C . ARG B 1 155 ? 10.164 -8.5 2.707 1 98.69 155 ARG B C 1
ATOM 2464 O O . ARG B 1 155 ? 10.555 -7.688 3.543 1 98.69 155 ARG B O 1
ATOM 2471 N N . GLY B 1 156 ? 9.195 -9.312 2.93 1 98.06 156 GLY B N 1
ATOM 2472 C CA . GLY B 1 156 ? 8.523 -9.539 4.199 1 98.06 156 GLY B CA 1
ATOM 2473 C C . GLY B 1 156 ? 7.781 -10.867 4.258 1 98.06 156 GLY B C 1
ATOM 2474 O O . GLY B 1 156 ? 7.844 -11.656 3.318 1 98.06 156 GLY B O 1
ATOM 2475 N N . ASN B 1 157 ? 7.289 -11.141 5.324 1 96.88 157 ASN B N 1
ATOM 2476 C CA . ASN B 1 157 ? 6.406 -12.289 5.48 1 96.88 157 ASN B CA 1
ATOM 2477 C C . ASN B 1 157 ? 5.168 -11.945 6.301 1 96.88 157 ASN B C 1
ATOM 2479 O O . ASN B 1 157 ? 5 -10.797 6.719 1 96.88 157 ASN B O 1
ATOM 2483 N N . LEU B 1 158 ? 4.305 -12.922 6.461 1 97.19 158 LEU B N 1
ATOM 2484 C CA . LEU B 1 158 ? 3.014 -12.594 7.055 1 97.19 158 LEU B CA 1
ATOM 2485 C C . LEU B 1 158 ? 2.99 -12.961 8.531 1 97.19 158 LEU B C 1
ATOM 2487 O O . LEU B 1 158 ? 1.918 -13.133 9.117 1 97.19 158 LEU B O 1
ATOM 2491 N N . GLN B 1 159 ? 4.113 -13.078 9.18 1 92.69 159 GLN B N 1
ATOM 2492 C CA . GLN B 1 159 ? 4.172 -13.398 10.602 1 92.69 159 GLN B CA 1
ATOM 2493 C C . GLN B 1 159 ? 3.6 -12.266 11.445 1 92.69 159 GLN B C 1
ATOM 2495 O O . GLN B 1 159 ? 3.064 -12.5 12.531 1 92.69 159 GLN B O 1
ATOM 2500 N N . GLY B 1 160 ? 3.75 -11.102 10.914 1 88 160 GLY B N 1
ATOM 2501 C CA . GLY B 1 160 ? 3.238 -9.945 11.625 1 88 160 GLY B CA 1
ATOM 2502 C C . GLY B 1 160 ? 1.724 -9.859 11.625 1 88 160 GLY B C 1
ATOM 2503 O O . GLY B 1 160 ? 1.14 -9.055 12.352 1 88 160 GLY B O 1
ATOM 2504 N N . CYS B 1 161 ? 1.087 -10.586 10.766 1 89.06 161 CYS B N 1
ATOM 2505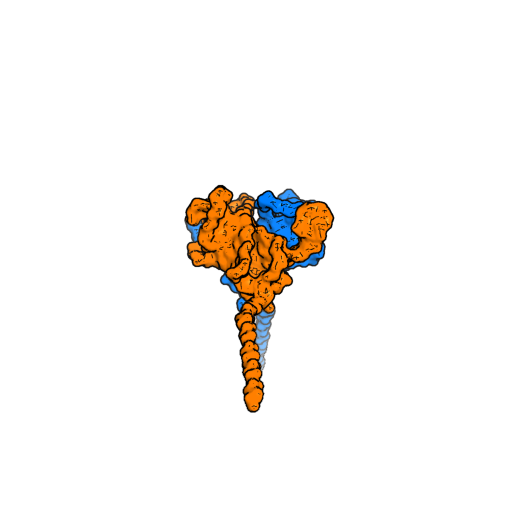 C CA . CYS B 1 161 ? -0.371 -10.617 10.711 1 89.06 161 CYS B CA 1
ATOM 2506 C C . CYS B 1 161 ? -0.942 -11.398 11.883 1 89.06 161 CYS B C 1
ATOM 2508 O O . CYS B 1 161 ? -2.146 -11.344 12.148 1 89.06 161 CYS B O 1
ATOM 2510 N N . ARG B 1 162 ? -0.253 -12.047 12.617 1 65.44 162 ARG B N 1
ATOM 2511 C CA . ARG B 1 162 ? -0.736 -12.906 13.688 1 65.44 162 ARG B CA 1
ATOM 2512 C C . ARG B 1 162 ? -1.313 -12.086 14.836 1 65.44 162 ARG B C 1
ATOM 2514 O O . ARG B 1 162 ? -0.664 -11.164 15.328 1 65.44 162 ARG B O 1
ATOM 2521 N N . SER B 1 163 ? -2.391 -11.18 14.789 1 47.69 163 SER B N 1
ATOM 2522 C CA . SER B 1 163 ? -2.936 -10.797 16.094 1 47.69 163 SER B CA 1
ATOM 2523 C C . SER B 1 163 ? -3.354 -12.023 16.891 1 47.69 163 SER B C 1
ATOM 2525 O O . SER B 1 163 ? -3.695 -13.062 16.328 1 47.69 163 SER B O 1
#

pLDDT: mean 88.82, std 15.11, range [40.59, 98.94]

Foldseek 3Di:
DPPPPPPPPPPPPPPPPPPPPFDFFDPFDKDKWDFPDDQPPKIKMKTKHKDWDFLDPDPPGDTDIWIKIKMKIKQDAQLCVVPQFHFKKKKKDDPPPDMDIWGKDWDDDPDDDPVGMTMIMDMDTNHHDTDGQAIKMFMWGAHPVVRDTDDTGIIDTNVVSDD/DPPPPPPPPPPPPPPPPPPPPFDFFDPFDKDKWDFPDDQPPKIKMKTKHKDWDFLDPDPPGDTDIWIKIKMKIKQDAQLCVVPQFHFKKKKKDDPPPDMDIWGKDWDDDPDDDPVGITMIMDMDTNHHDTDGQAIKMFMWGAHPVVRDTDDTRIIDTNVVSPD

InterPro domains:
  IPR058968 SPbeta prophage-derived uncharacterized protein YoqH-like [PF26349] (25-162)

Nearest PDB structures (foldseek):
  6rw8-assembly1_A  TM=4.016E-01  e=2.426E-01  Xenorhabdus nematophila
  3lnn-assembly1_A  TM=3.134E-01  e=4.660E-01  Cupriavidus metallidurans CH34
  3lnn-assembly2_B  TM=4.876E-01  e=4.109E+00  Cupriavidus metallidurans CH34
  8tv0-assembly1_E  TM=3.140E-01  e=4.338E+00  Xenorhabdus nematophila
  6rw8-assembly1_A  TM=4.017E-01  e=2.843E-01  Xenorhabdus nematophila

Secondary structure (DSSP, 8-state):
---------------------PPBPPSSEEEEEEESS--TT-EEEEEEEEEEEESSSSTTPPEEEEEEEEEEEEEEPPGGGGSS-SEEEEEEEETTTEEEEEE-EE---SS--SS--EEEEEEEEEE-SPPBTT-EEEEEEEETTTTEE---SEEEEGGGG--/---------------------PPBPPSSEEEEEEESS--TT-EEEEEEEEEEEESSSSTTPPEEEEEEEEEEEEEEPPGGGGSS-SEEEEEEEETTTEEEEEE-EE---SS--TT--EEEEEEEEEE-SPPBTT-EEEEEEEETTTTEE---SEEEEGGGG--

Sequence (326 aa):
MMALLRSLAISFVLILPAAAAYAQVPYPCSVVLDPVRDIPNARGTALIAKVKKPYTEAPGSPVRERQSVGIYADWLPDPASFGDYDQFEGIARIPDQISWRFTMHQVQEDAPSWFGGSPWAGKFDEISSELTVNTQVEVRPFNSKTKKAGEAVLRGNLQGCRSMMALLRSLAISFVLILPAAAAYAQVPYPCSVVLDPVRDIPNARGTALIAKVKKPYTEAPGSPVRERQSVGIYADWLPDPASFGDYDQFEGIARIPDQISWRFTMHQVQEDAPSWFGGSPWAGKFDEISSELTVNTQVEVRPFNSKTKKAGEAVLRGNLQGCRS

Solvent-accessible surface area (backbone atoms only — not comparable to full-atom values): 18171 Å² total; per-residue (Å²): 136,84,79,78,80,76,78,80,80,79,79,78,76,77,72,65,73,73,68,78,76,63,57,70,50,52,73,68,28,32,28,54,20,42,46,71,54,97,51,77,60,33,38,30,28,36,35,37,34,63,36,72,43,52,74,46,94,51,90,84,38,61,72,38,76,20,31,27,45,33,39,37,35,33,37,37,66,63,34,50,78,80,46,90,21,75,33,41,30,39,37,42,28,40,81,99,76,51,73,48,77,31,64,35,31,69,48,73,60,93,73,69,56,89,89,52,38,43,40,32,36,33,53,48,64,77,36,79,64,84,56,38,24,74,23,34,37,34,33,21,34,19,15,84,85,80,70,48,69,55,68,64,48,28,37,33,47,34,61,73,28,62,124,136,85,80,78,80,76,78,79,78,78,78,78,74,78,73,68,73,73,69,78,78,62,56,71,52,53,74,70,29,31,29,53,20,41,46,70,55,96,50,76,60,32,39,29,29,36,36,37,34,62,36,73,41,51,76,46,92,50,90,84,40,60,72,38,76,19,30,26,45,33,39,37,33,33,37,37,66,63,32,49,79,79,46,91,19,76,33,42,30,37,36,43,28,40,81,100,76,51,74,48,75,30,63,35,32,69,48,73,59,94,74,69,54,89,90,52,39,42,39,33,35,34,54,48,64,78,36,78,64,85,59,39,24,73,24,34,38,34,32,19,33,19,15,82,86,80,69,47,69,55,67,62,48,28,38,34,46,36,61,72,29,63,122

Radius of gyration: 26.15 Å; Cα contacts (8 Å, |Δi|>4): 774; chains: 2; bounding box: 45×125×91 Å